Protein 6TBY (pdb70)

Nearest PDB structures (foldseek):
  6tby-assembly1_AAA  TM=1.003E+00  e=9.099E-68  Sorghum bicolor
  6tc5-assembly1_AAA  TM=9.995E-01  e=1.287E-62  Sorghum bicolor
  4our-assembly1_A  TM=9.949E-01  e=6.151E-53  Arabidopsis thaliana
  4our-assembly1_B  TM=9.736E-01  e=1.594E-50  Arabidopsis thaliana
  6tc7-assembly1_AAA  TM=9.733E-01  e=1.582E-44  Glycine max

Sequence (320 aa):
ENLYFQGAAYLSRIQRGGHIQPFGCTLAVADDSSFRLLAFSENAADLLDLSPPPVSLGADARLLFSPSSAVLLERAFAAREISLLNPLWIHSRVSSKPFYAILHRIDVGVVIDLEPARTEDPALSIAGAVQSQKLAVRAISRLQALPGGDIKLLCDTVVEHVRELTGYDRVMVYRFHEDEHGEVVAESRRDNLEPYLGLHYPATDIPQASRFLFRQNRVRMIADCHATPVRVIQDPGMSQPLCLVGSTLRAPHGCHAQYMANMGSIASLVMAVIISSAMKLWGLVVCHHTSPRCIPFPLRRYACEFLMQAFGLQLNMELQL

B-factor: mean 42.89, std 16.52, range [19.7, 142.4]

Foldseek 3Di:
DLLVVCPLPCQQCLFFVQWFFPLWKKFFAALPLQRFTFKIWPCHCVVLVQPVGCPDGGHRPLLQWDPVQSVVVSCLSPDPANQVCFFDFTAGHPPRFTWTWGWDADPRGIMTITHGDPDPPVVVVVVLLVVLLVLLVVLLVVLVVDPALCLLVSQQSLQVSLCVLFVFQKKFWWFQDPSQKIAGSYMDHDPPDDDRHGPIGDNVLQDPSNQVLCVVAFKAKDQFLPGDITGMDGDPPDPGGDGCSNPNGRRDDNVVSVVCVVVLQGIKMKGFQWEPVVIHGRTITIGGHNHGGDDDVSNRVSSHVSSVSSNHSSNVSVVD

Secondary structure (P-SEA, 3-state):
ccccccccccccccccccbbbccbbbbbbbccccccccccccccccccccccccccccccccccccaaaaaaaaaaaacccccccccccccccccccccbbbbbccccbbbbbbbbcccccaaaaaaaaaaaaaaaaaaaaaaaacccccaaaaaaaaaaaaaaaccccbbbbbbbcccccccccccccccccccccccccccccccaaaaaaaacccbbbbcccccbbbbbbbcccccccccccccccccccaaaaaaaaaaccccbbbbbbcccccccccccbbbbbcccccccaaaaaaaaaaaaaaaaaaaaaaac

Solvent-accessible surface area: 14765 Å² total; per-residue (Å²): 164,73,10,172,123,46,58,74,30,83,45,89,54,14,48,60,34,18,71,0,8,47,39,0,0,1,0,0,0,4,67,83,90,41,7,101,0,20,0,26,0,94,20,0,27,104,31,0,69,19,139,167,89,58,11,28,64,42,28,40,1,51,95,0,0,17,92,81,3,13,97,64,1,71,144,0,15,68,28,222,90,12,61,147,54,32,38,10,62,0,42,0,97,102,54,54,61,8,0,24,0,12,2,36,96,28,104,58,4,0,0,1,0,0,7,28,12,166,61,101,71,78,65,110,13,106,51,39,36,68,116,3,75,142,41,0,78,106,1,34,58,112,0,113,84,36,94,53,71,58,54,145,64,0,2,48,21,0,2,101,26,0,67,108,14,1,36,1,14,12,0,7,0,17,63,21,31,153,68,30,38,0,32,4,38,0,28,9,81,81,136,116,27,134,58,36,100,38,90,100,38,77,14,65,48,33,21,62,8,26,27,106,7,21,87,104,41,66,34,41,5,3,10,40,9,121,35,107,72,16,133,19,53,47,44,124,67,33,117,89,62,2,20,0,19,30,10,30,0,28,12,25,63,51,82,66,20,100,70,4,26,118,57,35,3,31,0,3,0,21,0,3,0,22,12,60,104,121,72,90,20,15,0,4,0,20,0,18,22,55,51,84,72,27,8,57,29,21,30,10,109,0,0,50,34,0,6,92,15,0,2,130,11,0,22,96,14,79,140,155

Structure (mmCIF, N/CA/C/O backbone):
data_6TBY
#
_entry.id   6TBY
#
_cell.length_a   134.738
_cell.length_b   134.738
_cell.length_c   46.543
_cell.angle_alpha   90.000
_cell.angle_beta   90.000
_cell.angle_gamma   120.000
#
_symmetry.space_group_name_H-M   'P 31 2 1'
#
loop_
_entity.id
_entity.type
_entity.pdbx_description
1 polymer Phytochrome
2 non-polymer PHYCOCYANOBILIN
3 non-polymer GLYCEROL
4 non-polymer BETA-MERCAPTOETHANOL
5 non-polymer DI(HYDROXYETHYL)ETHER
6 water water
#
loop_
_atom_site.group_PDB
_atom_site.id
_atom_site.type_symbol
_atom_site.label_atom_id
_atom_site.label_alt_id
_atom_site.label_comp_id
_atom_site.label_asym_id
_atom_site.label_entity_id
_atom_site.label_seq_id
_atom_site.pdbx_PDB_ins_code
_atom_site.Cartn_x
_atom_site.Cartn_y
_atom_site.Cartn_z
_atom_site.occupancy
_atom_site.B_iso_or_equiv
_atom_site.auth_seq_id
_atom_site.auth_comp_id
_atom_site.auth_asym_id
_atom_site.auth_atom_id
_atom_site.pdbx_PDB_model_num
ATOM 1 N N . GLU A 1 8 ? -68.188 63.648 21.676 1.000 103.692 106 GLU AAA N 1
ATOM 2 C CA . GLU A 1 8 ? -69.485 64.396 21.762 1.000 103.664 106 GLU AAA CA 1
ATOM 3 C C . GLU A 1 8 ? -70.590 63.570 21.084 1.000 93.588 106 GLU AAA C 1
ATOM 4 O O . GLU A 1 8 ? -71.571 63.243 21.772 1.000 82.965 106 GLU AAA O 1
ATOM 10 N N . ASN A 1 9 ? -70.438 63.239 19.793 1.000 92.456 107 ASN AAA N 1
ATOM 11 C CA . ASN A 1 9 ? -71.408 62.399 19.030 1.000 84.087 107 ASN AAA CA 1
ATOM 12 C C . ASN A 1 9 ? -71.325 60.948 19.542 1.000 72.536 107 ASN AAA C 1
ATOM 13 O O . ASN A 1 9 ? -72.389 60.303 19.680 1.000 68.324 107 ASN AAA O 1
ATOM 18 N N . LEU A 1 10 ? -70.117 60.474 19.875 1.000 60.839 108 LEU AAA N 1
ATOM 19 C CA . LEU A 1 10 ? -69.882 59.104 20.413 1.000 62.427 108 LEU AAA CA 1
ATOM 20 C C . LEU A 1 10 ? -69.874 59.127 21.957 1.000 57.539 108 LEU AAA C 1
ATOM 21 O O . LEU A 1 10 ? -69.465 58.116 22.541 1.000 44.504 108 LEU AAA O 1
ATOM 26 N N . TYR A 1 11 ? -70.353 60.201 22.608 1.000 55.044 109 TYR AAA N 1
ATOM 27 C CA . TYR A 1 11 ? -70.403 60.337 24.098 1.000 55.738 109 TYR AAA CA 1
ATOM 28 C C . TYR A 1 11 ? -71.055 59.078 24.716 1.000 56.247 109 TYR AAA C 1
ATOM 29 O O . TYR A 1 11 ? -70.575 58.520 25.730 1.000 49.892 109 TYR AAA O 1
ATOM 38 N N . PHE A 1 12 ? -72.149 58.608 24.110 1.000 50.236 110 PHE AAA N 1
ATOM 39 C CA . PHE A 1 12 ? -72.961 57.470 24.634 1.000 55.971 110 PHE AAA CA 1
ATOM 40 C C . PHE A 1 12 ? -72.148 56.157 24.640 1.000 55.786 110 PHE AAA C 1
ATOM 41 O O . PHE A 1 12 ? -72.745 55.164 25.100 1.000 46.332 110 PHE AAA O 1
ATOM 49 N N . GLN A 1 13 ? -70.919 56.106 24.067 1.000 48.392 111 GLN AAA N 1
ATOM 50 C CA . GLN A 1 13 ? -70.066 54.879 24.049 1.000 53.435 111 GLN AAA CA 1
ATOM 51 C C . GLN A 1 13 ? -69.197 54.817 25.328 1.000 54.796 111 GLN AAA C 1
ATOM 52 O O . GLN A 1 13 ? -68.664 53.731 25.636 1.000 54.085 111 GLN AAA O 1
ATOM 58 N N . GLY A 1 14 ? -69.032 55.911 26.075 1.000 54.819 112 GLY AAA N 1
ATOM 59 C CA . GLY A 1 14 ? -67.954 55.990 27.089 1.000 61.234 112 GLY AAA CA 1
ATOM 60 C C . GLY A 1 14 ? -66.593 55.623 26.480 1.000 56.391 112 GLY AAA C 1
ATOM 61 O O . GLY A 1 14 ? -66.314 56.053 25.330 1.000 49.902 112 GLY AAA O 1
ATOM 62 N N . ALA A 1 15 ? -65.796 54.817 27.194 1.000 55.340 113 ALA AAA N 1
ATOM 63 C CA . ALA A 1 15 ? -64.465 54.291 26.784 1.000 57.011 113 ALA AAA CA 1
ATOM 64 C C . ALA A 1 15 ? -64.633 52.918 26.093 1.000 54.416 113 ALA AAA C 1
ATOM 65 O O . ALA A 1 15 ? -63.758 52.040 26.268 1.000 40.097 113 ALA AAA O 1
ATOM 67 N N . ALA A 1 16 ? -65.735 52.699 25.358 1.000 46.184 114 ALA AAA N 1
ATOM 68 C CA . ALA A 1 16 ? -65.974 51.459 24.585 1.000 40.335 114 ALA AAA CA 1
ATOM 69 C C . ALA A 1 16 ? -64.631 50.947 24.047 1.000 42.541 114 ALA AAA C 1
ATOM 70 O O . ALA A 1 16 ? -63.870 51.828 23.543 1.000 40.084 114 ALA AAA O 1
ATOM 72 N N . TYR A 1 17 ? -64.362 49.626 24.200 1.000 34.754 115 TYR AAA N 1
ATOM 73 C CA . TYR A 1 17 ? -63.311 48.852 23.498 1.000 32.420 115 TYR AAA CA 1
ATOM 74 C C . TYR A 1 17 ? -61.916 49.116 24.104 1.000 30.161 115 TYR AAA C 1
ATOM 75 O O . TYR A 1 17 ? -61.001 48.345 23.764 1.000 30.896 115 TYR AAA O 1
ATOM 84 N N . LEU A 1 18 ? -61.748 50.168 24.897 1.000 29.081 116 LEU AAA N 1
ATOM 85 C CA . LEU A 1 18 ? -60.393 50.708 25.202 1.000 35.702 116 LEU AAA CA 1
ATOM 86 C C . LEU A 1 18 ? -59.622 49.611 25.937 1.000 39.126 116 LEU AAA C 1
ATOM 87 O O . LEU A 1 18 ? -58.467 49.319 25.579 1.000 33.182 116 LEU AAA O 1
ATOM 92 N N . SER A 1 19 ? -60.244 48.947 26.908 1.000 40.477 117 SER AAA N 1
ATOM 93 C CA . SER A 1 19 ? -59.534 47.917 27.702 1.000 42.147 117 SER AAA CA 1
ATOM 94 C C . SER A 1 19 ? -59.106 46.740 26.799 1.000 38.380 117 SER AAA C 1
ATOM 95 O O . SER A 1 19 ? -57.958 46.229 26.947 1.000 38.739 117 SER AAA O 1
ATOM 98 N N . ARG A 1 20 ? -59.921 46.291 25.842 1.000 35.801 118 ARG AAA N 1
ATOM 99 C CA . ARG A 1 20 ? -59.568 45.108 25.011 1.000 33.482 118 ARG AAA CA 1
ATOM 100 C C . ARG A 1 20 ? -58.566 45.517 23.913 1.000 35.159 118 ARG AAA C 1
ATOM 101 O O . ARG A 1 20 ? -57.831 44.662 23.430 1.000 38.087 118 ARG AAA O 1
ATOM 103 N N . ILE A 1 21 ? -58.508 46.792 23.531 1.000 30.332 119 ILE AAA N 1
ATOM 104 C CA . ILE A 1 21 ? -57.479 47.255 22.564 1.000 32.132 119 ILE AAA CA 1
ATOM 105 C C . ILE A 1 21 ? -56.135 47.344 23.294 1.000 36.541 119 ILE AAA C 1
ATOM 106 O O . ILE A 1 21 ? -55.092 47.031 22.697 1.000 35.880 119 ILE AAA O 1
ATOM 111 N N . GLN A 1 22 ? -56.121 47.896 24.510 1.000 32.521 120 GLN AAA N 1
ATOM 112 C CA . GLN A 1 22 ? -54.847 48.148 25.240 1.000 32.903 120 GLN AAA CA 1
ATOM 113 C C . GLN A 1 22 ? -54.234 46.849 25.760 1.000 36.756 120 GLN AAA C 1
ATOM 114 O O . GLN A 1 22 ? -53.001 46.744 25.794 1.000 32.033 120 GLN AAA O 1
ATOM 120 N N . ARG A 1 23 ? -55.071 45.925 26.232 1.000 29.500 121 ARG AAA N 1
ATOM 121 C CA . ARG A 1 23 ? -54.648 44.759 27.004 1.000 30.139 121 ARG AAA CA 1
ATOM 122 C C . ARG A 1 23 ? -55.472 43.568 26.546 1.000 30.475 121 ARG AAA C 1
ATOM 123 O O . ARG A 1 23 ? -56.073 42.888 27.380 1.000 31.419 121 ARG AAA O 1
ATOM 131 N N . GLY A 1 24 ? -55.421 43.285 25.254 1.000 30.966 122 GLY AAA N 1
ATOM 132 C CA . GLY A 1 24 ? -56.248 42.272 24.588 1.000 32.425 122 GLY AAA CA 1
ATOM 133 C C . GLY A 1 24 ? -55.637 40.896 24.656 1.000 29.171 122 GLY AAA C 1
ATOM 134 O O . GLY A 1 24 ? -56.289 39.969 24.197 1.000 34.586 122 GLY AAA O 1
ATOM 135 N N . GLY A 1 25 ? -54.379 40.758 25.045 1.000 26.907 123 GLY AAA N 1
ATOM 136 C CA . GLY A 1 25 ? -53.775 39.419 25.208 1.000 30.690 123 GLY AAA CA 1
ATOM 137 C C . GLY A 1 25 ? -53.302 38.709 23.946 1.000 30.359 123 GLY AAA C 1
ATOM 138 O O . GLY A 1 25 ? -52.974 37.511 24.064 1.000 31.010 123 GLY AAA O 1
ATOM 139 N N . HIS A 1 26 ? -53.363 39.334 22.758 1.000 26.530 124 HIS AAA N 1
ATOM 140 C CA . HIS A 1 26 ? -53.088 38.658 21.481 1.000 25.788 124 HIS AAA CA 1
ATOM 141 C C . HIS A 1 26 ? -52.203 39.505 20.566 1.000 25.000 124 HIS AAA C 1
ATOM 142 O O . HIS A 1 26 ? -52.394 40.729 20.486 1.000 24.028 124 HIS AAA O 1
ATOM 149 N N . ILE A 1 27 ? -51.382 38.822 19.808 1.000 23.065 125 ILE AAA N 1
ATOM 150 C CA . ILE A 1 27 ? -50.557 39.480 18.770 1.000 25.927 125 ILE AAA CA 1
ATOM 151 C C . ILE A 1 27 ? -50.862 38.809 17.432 1.000 27.881 125 ILE AAA C 1
ATOM 152 O O . ILE A 1 27 ? -51.484 37.696 17.369 1.000 26.708 125 ILE AAA O 1
ATOM 157 N N . GLN A 1 28 ? -50.407 39.456 16.382 1.000 24.055 126 GLN AAA N 1
ATOM 158 C CA . GLN A 1 28 ? -50.475 38.897 15.024 1.000 25.809 126 GLN AAA CA 1
ATOM 159 C C . GLN A 1 28 ? -49.393 37.847 14.852 1.000 28.697 126 GLN AAA C 1
ATOM 160 O O . GLN A 1 28 ? -48.237 38.075 15.247 1.000 29.358 126 GLN AAA O 1
ATOM 166 N N . PRO A 1 29 ? -49.706 36.720 14.170 1.000 26.453 127 PRO AAA N 1
ATOM 167 C CA . PRO A 1 29 ? -48.756 35.620 14.046 1.000 28.714 127 PRO AAA CA 1
ATOM 168 C C . PRO A 1 29 ? -47.551 35.865 13.127 1.000 30.583 127 PRO AAA C 1
ATOM 169 O O . PRO A 1 29 ? -46.705 35.006 13.100 1.000 32.973 127 PRO AAA O 1
ATOM 173 N N . PHE A 1 30 ? -47.484 36.964 12.383 1.000 28.688 128 PHE AAA N 1
ATOM 174 C CA . PHE A 1 30 ? -46.339 37.191 11.453 1.000 31.455 128 PHE AAA CA 1
ATOM 175 C C . PHE A 1 30 ? -45.068 37.447 12.268 1.000 34.119 128 PHE AAA C 1
ATOM 176 O O . PHE A 1 30 ? -43.961 37.234 11.760 1.000 31.330 128 PHE AAA O 1
ATOM 184 N N . GLY A 1 31 ? -45.227 37.880 13.524 1.000 27.977 129 GLY AAA N 1
ATOM 185 C CA . GLY A 1 31 ? -44.096 38.034 14.437 1.000 28.877 129 GLY AAA CA 1
ATOM 186 C C . GLY A 1 31 ? -44.345 37.428 15.791 1.000 28.658 129 GLY AAA C 1
ATOM 187 O O . GLY A 1 31 ? -45.339 36.732 16.000 1.000 29.384 129 GLY AAA O 1
ATOM 188 N N . CYS A 1 32 ? -43.445 37.697 16.705 1.000 26.438 130 CYS AAA N 1
ATOM 189 C CA . CYS A 1 32 ? -43.569 37.274 18.098 1.000 25.760 130 CYS AAA CA 1
ATOM 190 C C . CYS A 1 32 ? -43.100 38.378 19.035 1.000 29.308 130 CYS AAA C 1
ATOM 191 O O . CYS A 1 32 ? -42.475 39.383 18.571 1.000 27.692 130 CYS AAA O 1
ATOM 194 N N . THR A 1 33 ? -43.592 38.299 20.270 1.000 26.358 131 THR AAA N 1
ATOM 195 C CA . THR A 1 33 ? -43.423 39.345 21.277 1.000 29.901 131 THR AAA CA 1
ATOM 196 C C . THR A 1 33 ? -42.832 38.702 22.531 1.000 30.379 131 THR AAA C 1
ATOM 197 O O . THR A 1 33 ? -43.240 37.588 22.898 1.000 29.344 131 THR AAA O 1
ATOM 201 N N . LEU A 1 34 ? -41.916 39.418 23.152 1.000 27.400 132 LEU AAA N 1
ATOM 202 C CA . LEU A 1 34 ? -41.299 39.061 24.455 1.000 27.007 132 LEU AAA CA 1
ATOM 203 C C . LEU A 1 34 ? -41.457 40.270 25.362 1.000 28.328 132 LEU AAA C 1
ATOM 204 O O . LEU A 1 34 ? -41.411 41.412 24.872 1.000 30.321 132 LEU AAA O 1
ATOM 209 N N . ALA A 1 35 ? -41.774 40.040 26.633 1.000 26.377 133 ALA AAA N 1
ATOM 210 C CA . ALA A 1 35 ? -41.693 41.078 27.658 1.000 25.152 133 ALA AAA CA 1
ATOM 211 C C . ALA A 1 35 ? -40.593 40.638 28.628 1.000 27.304 133 ALA AAA C 1
ATOM 212 O O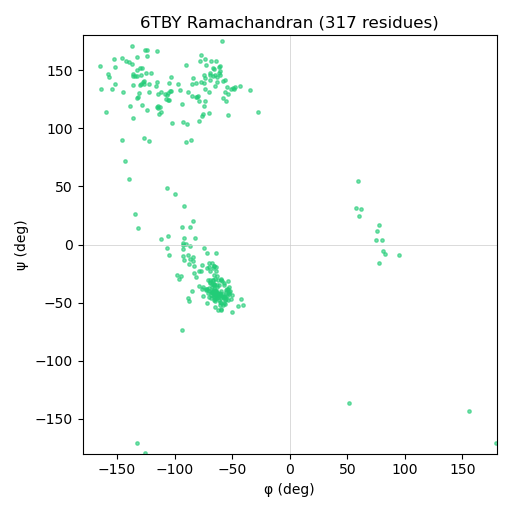 . ALA A 1 35 ? -40.564 39.475 29.063 1.000 25.362 133 ALA AAA O 1
ATOM 214 N N . VAL A 1 36 ? -39.682 41.552 28.897 1.000 26.067 134 VAL AAA N 1
ATOM 215 C CA . VAL A 1 36 ? -38.374 41.260 29.516 1.000 25.790 134 VAL AAA CA 1
ATOM 216 C C . VAL A 1 36 ? -38.201 42.244 30.680 1.000 27.481 134 VAL AAA C 1
ATOM 217 O O . VAL A 1 36 ? -38.593 43.429 30.553 1.000 28.151 134 VAL AAA O 1
ATOM 221 N N . ALA A 1 37 ? -37.706 41.741 31.799 1.000 28.830 135 ALA AAA N 1
ATOM 222 C CA . ALA A 1 37 ? -37.408 42.543 32.998 1.000 29.938 135 ALA AAA CA 1
ATOM 223 C C . ALA A 1 37 ? -36.408 43.625 32.597 1.000 31.326 135 ALA AAA C 1
ATOM 224 O O . ALA A 1 37 ? -35.505 43.378 31.751 1.000 29.934 135 ALA AAA O 1
ATOM 226 N N . ASP A 1 38 ? -36.635 44.792 33.162 1.000 32.286 136 ASP AAA N 1
ATOM 227 C CA . ASP A 1 38 ? -35.893 46.031 32.872 1.000 35.055 136 ASP AAA CA 1
ATOM 228 C C . ASP A 1 38 ? -34.982 46.321 34.075 1.000 38.702 136 ASP AAA C 1
ATOM 229 O O . ASP A 1 38 ? -35.052 47.420 34.528 1.000 43.434 136 ASP AAA O 1
ATOM 234 N N . ASP A 1 39 ? -34.220 45.341 34.578 1.000 36.204 137 ASP AAA N 1
ATOM 235 C CA . ASP A 1 39 ? -33.352 45.452 35.793 1.000 36.643 137 ASP AAA CA 1
ATOM 236 C C . ASP A 1 39 ? -31.956 44.898 35.521 1.000 35.428 137 ASP AAA C 1
ATOM 237 O O . ASP A 1 39 ? -31.247 44.639 36.487 1.000 39.139 137 ASP AAA O 1
ATOM 242 N N . SER A 1 40 ? -31.615 44.688 34.250 1.000 33.419 138 SER AAA N 1
ATOM 243 C CA . SER A 1 40 ? -30.379 44.065 33.721 1.000 33.173 138 SER AAA CA 1
ATOM 244 C C . SER A 1 40 ? -30.310 42.540 33.881 1.000 35.328 138 SER AAA C 1
ATOM 245 O O . SER A 1 40 ? -29.301 41.979 33.406 1.000 38.263 138 SER AAA O 1
ATOM 248 N N . SER A 1 41 ? -31.355 41.856 34.385 1.000 34.590 139 SER AAA N 1
ATOM 249 C CA . SER A 1 41 ? -31.443 40.361 34.452 1.000 36.827 139 SER AAA CA 1
ATOM 250 C C . SER A 1 41 ? -31.927 39.749 33.121 1.000 32.942 139 SER AAA C 1
ATOM 251 O O . SER A 1 41 ? -31.701 38.538 32.907 1.000 32.545 139 SER AAA O 1
ATOM 254 N N . PHE A 1 42 ? -32.655 40.508 32.291 1.000 30.090 140 PHE AAA N 1
ATOM 255 C CA . PHE A 1 42 ? -33.221 40.020 31.001 1.000 27.887 140 PHE AAA CA 1
ATOM 256 C C . PHE A 1 42 ? -34.187 38.845 31.261 1.000 26.044 140 PHE AAA C 1
ATOM 257 O O . PHE A 1 42 ? -34.369 38.034 30.361 1.000 29.146 140 PHE AAA O 1
ATOM 265 N N . ARG A 1 43 ? -34.757 38.741 32.444 1.000 28.090 141 ARG AAA N 1
ATOM 266 C CA . ARG A 1 43 ? -35.720 37.640 32.736 1.000 29.868 141 ARG AAA CA 1
ATOM 267 C C . ARG A 1 43 ? -36.973 37.806 31.860 1.000 29.358 141 ARG AAA C 1
ATOM 268 O O . ARG A 1 43 ? -37.513 38.930 31.770 1.000 27.316 141 ARG AAA O 1
ATOM 276 N N . LEU A 1 44 ? -37.438 36.700 31.288 1.000 26.679 142 LEU AAA N 1
ATOM 277 C CA . LEU A 1 44 ? -38.675 36.694 30.472 1.000 29.631 142 LEU AAA CA 1
ATOM 278 C C . LEU A 1 44 ? -39.884 36.788 31.407 1.000 28.720 142 LEU AAA C 1
ATOM 279 O O . LEU A 1 44 ? -40.027 35.929 32.266 1.000 27.854 142 LEU AAA O 1
ATOM 284 N N . LEU A 1 45 ? -40.680 37.826 31.270 1.000 25.707 143 LEU AAA N 1
ATOM 285 C CA . LEU A 1 45 ? -41.924 38.049 32.027 1.000 25.166 143 LEU AAA CA 1
ATOM 286 C C . LEU A 1 45 ? -43.110 37.525 31.230 1.000 25.663 143 LEU AAA C 1
ATOM 287 O O . LEU A 1 45 ? -44.167 37.325 31.842 1.000 28.150 143 LEU AAA O 1
ATOM 292 N N . ALA A 1 46 ? -43.007 37.498 29.902 1.000 26.491 144 ALA AAA N 1
ATOM 293 C CA . ALA A 1 46 ? -44.144 37.142 29.019 1.000 25.141 144 ALA AAA CA 1
ATOM 294 C C . ALA A 1 46 ? -43.601 36.856 27.640 1.000 28.210 144 ALA AAA C 1
ATOM 295 O O . ALA A 1 46 ? -42.503 37.316 27.277 1.000 26.520 144 ALA AAA O 1
ATOM 297 N N . PHE A 1 47 ? -44.320 36.044 26.903 1.000 25.550 145 PHE AAA N 1
ATOM 298 C CA . PHE A 1 47 ? -43.921 35.694 25.527 1.000 25.731 145 PHE AAA CA 1
ATOM 299 C C . PHE A 1 47 ? -45.169 35.247 24.794 1.000 26.231 145 PHE AAA C 1
ATOM 300 O O . PHE A 1 47 ? -46.090 34.633 25.385 1.000 24.903 145 PHE AAA O 1
ATOM 308 N N . SER A 1 48 ? -45.220 35.599 23.524 1.000 26.295 146 SER AAA N 1
ATOM 309 C CA . SER A 1 48 ? -46.278 35.097 22.635 1.000 25.409 146 SER AAA CA 1
ATOM 310 C C . SER A 1 48 ? -46.059 33.588 22.469 1.000 27.539 146 SER AAA C 1
ATOM 311 O O . SER A 1 48 ? -44.934 33.082 22.519 1.000 27.981 146 SER AAA O 1
ATOM 314 N N . GLU A 1 49 ? -47.159 32.855 22.371 1.000 30.446 147 GLU AAA N 1
ATOM 315 C CA . GLU A 1 49 ? -47.111 31.369 22.401 1.000 36.201 147 GLU AAA CA 1
ATOM 316 C C . GLU A 1 49 ? -46.416 30.870 21.140 1.000 34.544 147 GLU AAA C 1
ATOM 317 O O . GLU A 1 49 ? -45.908 29.759 21.166 1.000 36.894 147 GLU AAA O 1
ATOM 323 N N . ASN A 1 50 ? -46.260 31.700 20.109 1.000 30.260 148 ASN AAA N 1
ATOM 324 C CA . ASN A 1 50 ? -45.527 31.328 18.881 1.000 31.562 148 ASN AAA CA 1
ATOM 325 C C . ASN A 1 50 ? -44.038 31.658 18.941 1.000 34.499 148 ASN AAA C 1
ATOM 326 O O . ASN A 1 50 ? -43.361 31.409 17.920 1.000 30.048 148 ASN AAA O 1
ATOM 331 N N . ALA A 1 51 ? -43.521 32.218 20.033 1.000 27.695 149 ALA AAA N 1
ATOM 332 C CA . ALA A 1 51 ? -42.124 32.695 20.065 1.000 29.997 149 ALA AAA CA 1
ATOM 333 C C . ALA A 1 51 ? -41.151 31.538 19.790 1.000 31.566 149 ALA AAA C 1
ATOM 334 O O . ALA A 1 51 ? -40.280 31.689 18.921 1.000 33.535 149 ALA AAA O 1
ATOM 336 N N . ALA A 1 52 ? -41.275 30.411 20.485 1.000 34.403 150 ALA AAA N 1
ATOM 337 C CA . ALA A 1 52 ? -40.338 29.278 20.312 1.000 33.479 150 ALA AAA CA 1
ATOM 338 C C . ALA A 1 52 ? -40.356 28.826 18.834 1.000 37.180 150 ALA AAA C 1
ATOM 339 O O . ALA A 1 52 ? -39.298 28.673 18.223 1.000 36.080 150 ALA AAA O 1
ATOM 341 N N . ASP A 1 53 ? -41.529 28.693 18.231 1.000 37.024 151 ASP AAA N 1
ATOM 342 C CA . ASP A 1 53 ? -41.700 28.280 16.812 1.000 40.507 151 ASP AAA CA 1
ATOM 343 C C . ASP A 1 53 ? -41.016 29.293 15.884 1.000 39.998 151 ASP AAA C 1
ATOM 344 O O . ASP A 1 53 ? -40.228 28.897 15.023 1.000 38.702 151 ASP AAA O 1
ATOM 349 N N . LEU A 1 54 ? -41.266 30.584 16.055 1.000 33.433 152 LEU AAA N 1
ATOM 350 C CA . LEU A 1 54 ? -40.723 31.582 15.124 1.000 36.441 152 LEU AAA CA 1
ATOM 351 C C . LEU A 1 54 ? -39.203 31.692 15.287 1.000 35.953 152 LEU AAA C 1
ATOM 352 O O . LEU A 1 54 ? -38.534 32.056 14.327 1.000 38.011 152 LEU AAA O 1
ATOM 357 N N . LEU A 1 55 ? -38.685 31.482 16.494 1.000 35.216 153 LEU AAA N 1
ATOM 358 C CA . LEU A 1 55 ? -37.230 31.581 16.783 1.000 39.186 153 LEU AAA CA 1
ATOM 359 C C . LEU A 1 55 ? -36.532 30.249 16.489 1.000 46.087 153 LEU AAA C 1
ATOM 360 O O . LEU A 1 55 ? -35.321 30.173 16.758 1.000 48.311 153 LEU AAA O 1
ATOM 365 N N . ASP A 1 56 ? -37.271 29.211 16.064 1.000 49.078 154 ASP AAA N 1
ATOM 366 C CA . ASP A 1 56 ? -36.727 27.839 15.824 1.000 58.163 154 ASP AAA CA 1
ATOM 367 C C . ASP A 1 56 ? -36.105 27.281 17.110 1.000 55.768 154 ASP AAA C 1
ATOM 368 O O . ASP A 1 56 ? -34.937 26.906 17.049 1.000 62.199 154 ASP AAA O 1
ATOM 373 N N . LEU A 1 57 ? -36.851 27.247 18.226 1.000 58.233 155 LEU AAA N 1
ATOM 374 C CA . LEU A 1 57 ? -36.329 26.935 19.587 1.000 54.345 155 LEU AAA CA 1
ATOM 375 C C . LEU A 1 57 ? -37.233 25.932 20.324 1.000 66.080 155 LEU AAA C 1
ATOM 376 O O . LEU A 1 57 ? -37.210 25.951 21.598 1.000 61.018 155 LEU AAA O 1
ATOM 381 N N . SER A 1 58 ? -37.973 25.081 19.600 1.000 63.735 156 SER AAA N 1
ATOM 382 C CA . SER A 1 58 ? -38.668 23.888 20.172 1.000 79.487 156 SER AAA CA 1
ATOM 383 C C . SER A 1 58 ? -37.731 22.667 20.138 1.000 75.456 156 SER AAA C 1
ATOM 384 O O . SER A 1 58 ? -38.081 21.650 20.784 1.000 86.675 156 SER AAA O 1
ATOM 387 N N . PRO A 1 71 ? -35.232 22.799 30.849 1.000 74.861 169 PRO AAA N 1
ATOM 388 C CA . PRO A 1 71 ? -35.952 24.089 30.842 1.000 75.560 169 PRO AAA CA 1
ATOM 389 C C . PRO A 1 71 ? -35.875 24.729 29.454 1.000 64.492 169 PRO AAA C 1
ATOM 390 O O . PRO A 1 71 ? -34.784 25.069 28.981 1.000 59.815 169 PRO AAA O 1
ATOM 394 N N . PRO A 1 72 ? -37.009 24.865 28.727 1.000 52.672 170 PRO AAA N 1
ATOM 395 C CA . PRO A 1 72 ? -36.962 25.389 27.364 1.000 51.683 170 PRO AAA CA 1
ATOM 396 C C . PRO A 1 72 ? -36.454 26.833 27.395 1.000 47.316 170 PRO AAA C 1
ATOM 397 O O . PRO A 1 72 ? -36.725 27.560 28.356 1.000 43.655 170 PRO AAA O 1
ATOM 401 N N . PRO A 1 73 ? -35.662 27.264 26.378 1.000 44.784 171 PRO AAA N 1
ATOM 402 C CA . PRO A 1 73 ? -35.174 28.641 26.294 1.000 41.467 171 PRO AAA CA 1
ATOM 403 C C . PRO A 1 73 ? -36.317 29.666 26.389 1.000 40.391 171 PRO AAA C 1
ATOM 404 O O . PRO A 1 73 ? -36.134 30.654 27.068 1.000 34.917 171 PRO AAA O 1
ATOM 408 N N . VAL A 1 74 ? -37.461 29.416 25.740 1.000 36.180 172 VAL AAA N 1
ATOM 409 C CA . VAL A 1 74 ? -38.636 30.318 25.879 1.000 36.992 172 VAL AAA CA 1
ATOM 410 C C . VAL A 1 74 ? -39.493 29.839 27.044 1.000 36.618 172 VAL AAA C 1
ATOM 411 O O . VAL A 1 74 ? -40.406 29.058 26.868 1.000 34.643 172 VAL AAA O 1
ATOM 415 N N . SER A 1 75 ? -39.200 30.304 28.237 1.000 32.479 173 SER AAA N 1
ATOM 416 C CA . SER A 1 75 ? -39.988 29.971 29.437 1.000 35.368 173 SER AAA CA 1
ATOM 417 C C . SER A 1 75 ? -39.875 31.120 30.413 1.000 31.777 173 SER AAA C 1
ATOM 418 O O . SER A 1 75 ? -38.861 31.864 30.362 1.000 33.156 173 SER AAA O 1
ATOM 421 N N . LEU A 1 76 ? -40.888 31.271 31.246 1.000 31.795 174 LEU AAA N 1
ATOM 422 C CA . LEU A 1 76 ? -40.960 32.388 32.221 1.000 30.114 174 LEU AAA CA 1
ATOM 423 C C . LEU A 1 76 ? -39.734 32.342 33.110 1.000 34.781 174 LEU AAA C 1
ATOM 424 O O . LEU A 1 76 ? -39.398 31.264 33.598 1.000 32.976 174 LEU AAA O 1
ATOM 429 N N . GLY A 1 77 ? -39.009 33.446 33.199 1.000 34.046 175 GLY AAA N 1
ATOM 430 C CA . GLY A 1 77 ? -37.859 33.585 34.106 1.000 34.908 175 GLY AAA CA 1
ATOM 431 C C . GLY A 1 77 ? -36.542 33.284 33.422 1.000 36.441 175 GLY AAA C 1
ATOM 432 O O . GLY A 1 77 ? -35.511 33.589 34.000 1.000 36.330 175 GLY AAA O 1
ATOM 433 N N . ALA A 1 78 ? -36.561 32.766 32.208 1.000 33.938 176 ALA AAA N 1
ATOM 434 C CA . ALA A 1 78 ? -35.323 32.436 31.478 1.000 36.492 176 ALA AAA CA 1
ATOM 435 C C . ALA A 1 78 ? -34.667 33.744 31.000 1.000 35.695 176 ALA AAA C 1
ATOM 436 O O . ALA A 1 78 ? -35.358 34.797 30.866 1.000 32.889 176 ALA AAA O 1
ATOM 438 N N . ASP A 1 79 ? -33.381 33.666 30.713 1.000 34.170 177 ASP AAA N 1
ATOM 439 C CA . ASP A 1 79 ? -32.606 34.816 30.186 1.000 35.317 177 ASP AAA CA 1
ATOM 440 C C . ASP A 1 79 ? -32.983 35.007 28.719 1.000 31.352 177 ASP AAA C 1
ATOM 441 O O . ASP A 1 79 ? -32.618 34.149 27.874 1.000 34.362 177 ASP AAA O 1
ATOM 446 N N . ALA A 1 80 ? -33.656 36.126 28.409 1.000 32.335 178 ALA AAA N 1
ATOM 447 C CA . ALA A 1 80 ? -34.090 36.503 27.048 1.000 32.858 178 ALA AAA CA 1
ATOM 448 C C . ALA A 1 80 ? -32.873 36.616 26.131 1.000 35.476 178 ALA AAA C 1
ATOM 449 O O . ALA A 1 80 ? -32.990 36.358 24.906 1.000 33.131 178 ALA AAA O 1
ATOM 451 N N . ARG A 1 81 ? -31.708 36.980 26.676 1.000 34.225 179 ARG AAA N 1
ATOM 452 C CA . ARG A 1 81 ? -30.509 37.095 25.807 1.000 34.653 179 ARG AAA CA 1
ATOM 453 C C . ARG A 1 81 ? -30.135 35.757 25.178 1.000 34.094 179 ARG AAA C 1
ATOM 454 O O . ARG A 1 81 ? -29.597 35.791 24.043 1.000 36.280 179 ARG AAA O 1
ATOM 462 N N . LEU A 1 82 ? -30.407 34.634 25.846 1.000 35.727 180 LEU AAA N 1
ATOM 463 C CA . LEU A 1 82 ? -30.018 33.289 25.341 1.000 36.524 180 LEU AAA CA 1
ATOM 464 C C . LEU A 1 82 ? -30.918 32.841 24.186 1.000 40.735 180 LEU AAA C 1
ATOM 465 O O . LEU A 1 82 ? -30.653 31.765 23.624 1.000 40.637 180 LEU AAA O 1
ATOM 470 N N . LEU A 1 83 ? -31.942 33.620 23.813 1.000 37.954 181 LEU AAA N 1
ATOM 471 C CA . LEU A 1 83 ? -32.735 33.343 22.580 1.000 34.440 181 LEU AAA CA 1
ATOM 472 C C . LEU A 1 83 ? -31.947 33.778 21.352 1.000 35.625 181 LEU AAA C 1
ATOM 473 O O . LEU A 1 83 ? -32.288 33.373 20.247 1.000 37.557 181 LEU AAA O 1
ATOM 478 N N . PHE A 1 84 ? -31.000 34.687 21.522 1.000 34.127 182 PHE AAA N 1
ATOM 479 C CA . PHE A 1 84 ? -30.374 35.394 20.395 1.000 35.046 182 PHE AAA CA 1
ATOM 480 C C . PHE A 1 84 ? -28.895 35.021 20.326 1.000 40.023 182 PHE AAA C 1
ATOM 481 O O . PHE A 1 84 ? -28.376 34.430 21.255 1.000 37.474 182 PHE AAA O 1
ATOM 489 N N . SER A 1 85 ? -28.271 35.352 19.211 1.000 38.530 183 SER AAA N 1
ATOM 490 C CA . SER A 1 85 ? -26.822 35.158 19.012 1.000 40.928 183 SER AAA CA 1
ATOM 491 C C . SER A 1 85 ? -26.072 35.988 20.054 1.000 42.194 183 SER AAA C 1
ATOM 492 O O . SER A 1 85 ? -26.532 37.046 20.519 1.000 38.332 183 SER AAA O 1
ATOM 495 N N . PRO A 1 86 ? -24.845 35.560 20.437 1.000 47.156 184 PRO AAA N 1
ATOM 496 C CA . PRO A 1 86 ? -24.044 36.338 21.390 1.000 42.029 184 PRO AAA CA 1
ATOM 497 C C . PRO A 1 86 ? -23.829 37.816 20.987 1.000 37.391 184 PRO AAA C 1
ATOM 498 O O . PRO A 1 86 ? -23.917 38.669 21.849 1.000 38.194 184 PRO AAA O 1
ATOM 502 N N . SER A 1 87 ? -23.627 38.148 19.702 1.000 39.947 185 SER AAA N 1
ATOM 503 C CA . SER A 1 87 ? -23.485 39.560 19.236 1.000 42.360 185 SER AAA CA 1
ATOM 504 C C . SER A 1 87 ? -24.831 40.282 19.359 1.000 37.904 185 SER AAA C 1
ATOM 505 O O . SER A 1 87 ? -24.836 41.489 19.690 1.000 41.835 185 SER AAA O 1
ATOM 508 N N . SER A 1 88 ? -25.931 39.560 19.156 1.000 40.768 186 SER AAA N 1
ATOM 509 C CA . SER A 1 88 ? -27.297 40.122 19.338 1.000 36.225 186 SER AAA CA 1
ATOM 510 C C . SER A 1 88 ? -27.498 40.504 20.809 1.000 34.149 186 SER AAA C 1
ATOM 511 O O . SER A 1 88 ? -28.017 41.616 21.087 1.000 35.835 186 SER AAA O 1
ATOM 514 N N . ALA A 1 89 ? -27.009 39.670 21.733 1.000 37.202 187 ALA AAA N 1
ATOM 515 C CA . ALA A 1 89 ? -27.213 39.875 23.178 1.000 37.556 187 ALA AAA CA 1
ATOM 516 C C . ALA A 1 89 ? -26.530 41.170 23.577 1.000 35.694 187 ALA AAA C 1
ATOM 517 O O . ALA A 1 89 ? -27.077 41.933 24.402 1.000 36.519 187 ALA AAA O 1
ATOM 519 N N . VAL A 1 90 ? -25.387 41.457 22.966 1.000 38.644 188 VAL AAA N 1
ATOM 520 C CA . VAL A 1 90 ? -24.649 42.707 23.269 1.000 38.710 188 VAL AAA CA 1
ATOM 521 C C . VAL A 1 90 ? -25.466 43.903 22.779 1.000 34.083 188 VAL AAA C 1
ATOM 522 O O . VAL A 1 90 ? -25.532 44.927 23.517 1.000 37.151 188 VAL AAA O 1
ATOM 526 N N . LEU A 1 91 ? -26.065 43.815 21.598 1.000 33.397 189 LEU AAA N 1
ATOM 527 C CA . LEU A 1 91 ? -26.911 44.921 21.084 1.000 36.360 189 LEU AAA CA 1
ATOM 528 C C . LEU A 1 91 ? -28.117 45.115 22.004 1.000 33.769 189 LEU AAA C 1
ATOM 529 O O . LEU A 1 91 ? -28.454 46.250 22.312 1.000 32.522 189 LEU AAA O 1
ATOM 534 N N . LEU A 1 92 ? -28.748 44.037 22.440 1.000 31.352 190 LEU AAA N 1
ATOM 535 C CA . LEU A 1 92 ? -29.885 44.147 23.388 1.000 32.172 190 LEU AAA CA 1
ATOM 536 C C . LEU A 1 92 ? -29.439 44.825 24.686 1.000 29.943 190 LEU AAA C 1
ATOM 537 O O . LEU A 1 92 ? -30.191 45.644 25.206 1.000 29.327 190 LEU AAA O 1
ATOM 542 N N . GLU A 1 93 ? -28.285 44.453 25.234 1.000 30.726 191 GLU AAA N 1
ATOM 543 C CA . GLU A 1 93 ? -27.784 45.020 26.510 1.000 30.377 191 GLU AAA CA 1
ATOM 544 C C . GLU A 1 93 ? -27.578 46.519 26.344 1.000 30.361 191 GLU AAA C 1
ATOM 545 O O . GLU A 1 93 ? -28.038 47.291 27.199 1.000 33.308 191 GLU AAA O 1
ATOM 551 N N . ARG A 1 94 ? -27.016 46.906 25.208 1.000 31.960 192 ARG AAA N 1
ATOM 552 C CA . ARG A 1 94 ? -26.821 48.329 24.906 1.000 31.742 192 ARG AAA CA 1
ATOM 553 C C . ARG A 1 94 ? -28.167 49.037 24.816 1.000 32.027 192 ARG AAA C 1
ATOM 554 O O . ARG A 1 94 ? -28.274 50.160 25.326 1.000 27.799 192 ARG AAA O 1
ATOM 562 N N . ALA A 1 95 ? -29.134 48.451 24.111 1.000 30.266 193 ALA AAA N 1
ATOM 563 C CA . ALA A 1 95 ? -30.423 49.122 23.846 1.000 30.376 193 ALA AAA CA 1
ATOM 564 C C . ALA A 1 95 ? -31.164 49.295 25.151 1.000 28.647 193 ALA AAA C 1
ATOM 565 O O . ALA A 1 95 ? -31.807 50.344 25.363 1.000 30.031 193 ALA AAA O 1
ATOM 567 N N . PHE A 1 96 ? -31.111 48.277 26.015 1.000 29.446 194 PHE AAA N 1
ATOM 568 C CA . PHE A 1 96 ? -31.817 48.338 27.315 1.000 29.409 194 PHE AAA CA 1
ATOM 569 C C . PHE A 1 96 ? -31.179 49.392 28.208 1.000 31.722 194 PHE AAA C 1
ATOM 570 O O . PHE A 1 96 ? -31.904 50.023 28.982 1.000 32.022 194 PHE AAA O 1
ATOM 578 N N . ALA A 1 97 ? -29.865 49.537 28.150 1.000 31.480 195 ALA AAA N 1
ATOM 579 C CA . ALA A 1 97 ? -29.159 50.510 29.019 1.000 36.082 195 ALA AAA CA 1
ATOM 580 C C . ALA A 1 97 ? -29.155 51.925 28.444 1.000 33.220 195 ALA AAA C 1
ATOM 581 O O . ALA A 1 97 ? -28.770 52.839 29.230 1.000 34.269 195 ALA AAA O 1
ATOM 583 N N . ALA A 1 98 ? -29.552 52.124 27.183 1.000 33.967 196 ALA AAA N 1
ATOM 584 C CA . ALA A 1 98 ? -29.536 53.446 26.517 1.000 35.205 196 ALA AAA CA 1
ATOM 585 C C . ALA A 1 98 ? -30.448 54.421 27.265 1.000 36.544 196 ALA AAA C 1
ATOM 586 O O . ALA A 1 98 ? -31.411 53.999 27.933 1.000 31.262 196 ALA AAA O 1
ATOM 588 N N . ARG A 1 99 ? -30.162 55.715 27.167 1.000 29.914 197 ARG AAA N 1
ATOM 589 C CA . ARG A 1 99 ? -31.010 56.761 27.795 1.000 32.224 197 ARG AAA CA 1
ATOM 590 C C . ARG A 1 99 ? -32.394 56.786 27.114 1.000 33.636 197 ARG AAA C 1
ATOM 591 O O . ARG A 1 99 ? -33.349 57.078 27.791 1.000 32.152 197 ARG AAA O 1
ATOM 599 N N . GLU A 1 100 ? -32.485 56.527 25.806 1.000 38.371 198 GLU AAA N 1
ATOM 600 C CA . GLU A 1 100 ? -33.784 56.563 25.069 1.000 41.332 198 GLU AAA CA 1
ATOM 601 C C . GLU A 1 100 ? -33.850 55.335 24.145 1.000 38.918 198 GLU AAA C 1
ATOM 602 O O . GLU A 1 100 ? -33.120 55.260 23.134 1.000 35.093 198 GLU AAA O 1
ATOM 608 N N . ILE A 1 101 ? -34.708 54.373 24.494 1.000 35.410 199 ILE AAA N 1
ATOM 609 C CA . ILE A 1 101 ? -34.718 53.033 23.851 1.000 30.783 199 ILE AAA CA 1
ATOM 610 C C . ILE A 1 101 ? -35.153 53.146 22.387 1.000 30.464 199 ILE AAA C 1
ATOM 611 O O . ILE A 1 101 ? -34.717 52.356 21.583 1.000 35.691 199 ILE AAA O 1
ATOM 616 N N . SER A 1 102 ? -35.997 54.113 22.058 1.000 32.989 200 SER AAA N 1
ATOM 617 C CA . SER A 1 102 ? -36.541 54.303 20.691 1.000 37.806 200 SER AAA CA 1
ATOM 618 C C . SER A 1 102 ? -35.431 54.638 19.673 1.000 40.961 200 SER AAA C 1
ATOM 619 O O . SER A 1 102 ? -35.570 54.229 18.502 1.000 38.313 200 SER AAA O 1
ATOM 622 N N . LEU A 1 103 ? -34.315 55.249 20.082 1.000 40.532 201 LEU AAA N 1
ATOM 623 C CA . LEU A 1 103 ? -33.288 55.743 19.118 1.000 38.333 201 LEU AAA CA 1
ATOM 624 C C . LEU A 1 103 ? -32.661 54.589 18.367 1.000 37.755 201 LEU AAA C 1
ATOM 625 O O . LEU A 1 103 ? -32.209 54.799 17.252 1.000 39.945 201 LEU AAA O 1
ATOM 630 N N . LEU A 1 104 ? -32.590 53.409 18.973 1.000 34.733 202 LEU AAA N 1
ATOM 631 C CA . LEU A 1 104 ? -31.897 52.272 18.346 1.000 34.593 202 LEU AAA CA 1
ATOM 632 C C . LEU A 1 104 ? -32.858 51.398 17.535 1.000 31.893 202 LEU AAA C 1
ATOM 633 O O . LEU A 1 104 ? -32.355 50.471 16.901 1.000 32.088 202 LEU AAA O 1
ATOM 638 N N . ASN A 1 105 ? -34.166 51.677 17.529 1.000 30.558 203 ASN AAA N 1
ATOM 639 C CA . ASN A 1 105 ? -35.115 50.777 16.834 1.000 29.352 203 ASN AAA CA 1
ATOM 640 C C . ASN A 1 105 ? -34.963 50.993 15.343 1.000 32.309 203 ASN AAA C 1
ATOM 641 O O . ASN A 1 105 ? -34.927 52.133 14.903 1.000 33.325 203 ASN AAA O 1
ATOM 646 N N . PRO A 1 106 ? -34.976 49.952 14.513 1.000 31.219 204 PRO AAA N 1
ATOM 647 C CA . PRO A 1 106 ? -35.063 48.562 14.952 1.000 30.965 204 PRO AAA CA 1
ATOM 648 C C . PRO A 1 106 ? -33.676 47.984 15.168 1.000 33.838 204 PRO AAA C 1
ATOM 649 O O . PRO A 1 106 ? -32.782 48.380 14.440 1.000 32.136 204 PRO AAA O 1
ATOM 653 N N . LEU A 1 107 ? -33.539 46.978 16.022 1.000 31.979 205 LEU AAA N 1
ATOM 654 C CA . LEU A 1 107 ? -32.280 46.202 16.120 1.000 31.212 205 LEU AAA CA 1
ATOM 655 C C . LEU A 1 107 ? -32.296 45.107 15.069 1.000 37.443 205 LEU AAA C 1
ATOM 656 O O . LEU A 1 107 ? -33.321 44.449 14.893 1.000 34.696 205 LEU AAA O 1
ATOM 661 N N . TRP A 1 108 ? -31.172 44.884 14.406 1.000 36.340 206 TRP AAA N 1
ATOM 662 C CA . TRP A 1 108 ? -30.997 43.733 13.486 1.000 35.942 206 TRP AAA CA 1
ATOM 663 C C . TRP A 1 108 ? -30.382 42.599 14.286 1.000 40.263 206 TRP AAA C 1
ATOM 664 O O . TRP A 1 108 ? -29.201 42.717 14.580 1.000 40.255 206 TRP AAA O 1
ATOM 675 N N . ILE A 1 109 ? -31.137 41.562 14.649 1.000 34.844 207 ILE AAA N 1
ATOM 676 C CA . ILE A 1 109 ? -30.633 40.509 15.556 1.000 34.387 207 ILE AAA CA 1
ATOM 677 C C . ILE A 1 109 ? -30.940 39.121 15.004 1.000 36.896 207 ILE AAA C 1
ATOM 678 O O . ILE A 1 109 ? -31.758 38.966 14.095 1.000 35.608 207 ILE AAA O 1
ATOM 683 N N . HIS A 1 110 ? -30.231 38.134 15.500 1.000 34.784 208 HIS AAA N 1
ATOM 684 C CA . HIS A 1 110 ? -30.297 36.762 14.954 1.000 36.341 208 HIS AAA CA 1
ATOM 685 C C . HIS A 1 110 ? -30.714 35.832 16.074 1.000 33.524 208 HIS AAA C 1
ATOM 686 O O . HIS A 1 110 ? -30.254 36.034 17.193 1.000 34.927 208 HIS AAA O 1
ATOM 693 N N . SER A 1 111 ? -31.597 34.877 15.805 1.000 34.585 209 SER AAA N 1
ATOM 694 C CA . SER A 1 111 ? -31.890 33.783 16.770 1.000 41.501 209 SER AAA CA 1
ATOM 695 C C . SER A 1 111 ? -30.601 32.989 17.023 1.000 44.630 209 SER AAA C 1
ATOM 696 O O . SER A 1 111 ? -29.790 32.877 16.094 1.000 39.310 209 SER AAA O 1
ATOM 699 N N . ARG A 1 112 ? -30.449 32.430 18.222 1.000 42.625 210 ARG AAA N 1
ATOM 700 C CA . ARG A 1 112 ? -29.219 31.715 18.637 1.000 46.949 210 ARG AAA CA 1
ATOM 701 C C . ARG A 1 112 ? -28.984 30.445 17.795 1.000 49.613 210 ARG AAA C 1
ATOM 702 O O . ARG A 1 112 ? -27.856 30.270 17.300 1.000 49.319 210 ARG AAA O 1
ATOM 710 N N . VAL A 1 113 ? -29.963 29.572 17.602 1.000 51.228 211 VAL AAA N 1
ATOM 711 C CA . VAL A 1 113 ? -29.630 28.232 17.014 1.000 61.163 211 VAL AAA CA 1
ATOM 712 C C . VAL A 1 113 ? -29.674 28.300 15.478 1.000 54.197 211 VAL AAA C 1
ATOM 713 O O . VAL A 1 113 ? -28.726 27.804 14.873 1.000 61.780 211 VAL AAA O 1
ATOM 717 N N . SER A 1 114 ? -30.698 28.907 14.864 1.000 50.997 212 SER AAA N 1
ATOM 718 C CA . SER A 1 114 ? -30.916 28.929 13.385 1.000 50.926 212 SER AAA CA 1
ATOM 719 C C . SER A 1 114 ? -30.274 30.151 12.715 1.000 44.802 212 SER AAA C 1
ATOM 720 O O . SER A 1 114 ? -30.255 30.164 11.494 1.000 52.080 212 SER AAA O 1
ATOM 723 N N . SER A 1 115 ? -29.855 31.178 13.466 1.000 42.828 213 SER AAA N 1
ATOM 724 C CA . SER A 1 115 ? -29.344 32.473 12.930 1.000 44.112 213 SER AAA CA 1
ATOM 725 C C . SER A 1 115 ? -30.380 33.151 12.028 1.000 44.579 213 SER AAA C 1
ATOM 726 O O . SER A 1 115 ? -29.963 33.884 11.116 1.000 44.228 213 SER AAA O 1
ATOM 729 N N . LYS A 1 116 ? -31.675 32.959 12.288 1.000 40.620 214 LYS AAA N 1
ATOM 730 C CA . LYS A 1 116 ? -32.740 33.661 11.518 1.000 41.587 214 LYS AAA CA 1
ATOM 731 C C . LYS A 1 116 ? -32.709 35.136 11.900 1.000 35.608 214 LYS AAA C 1
ATOM 732 O O . LYS A 1 116 ? -32.597 35.493 13.065 1.000 36.557 214 LYS AAA O 1
ATOM 738 N N . PRO A 1 117 ? -32.702 36.044 10.925 1.000 34.429 215 PRO AAA N 1
ATOM 739 C CA . PRO A 1 117 ? -32.672 37.467 11.214 1.000 33.480 215 PRO AAA CA 1
ATOM 740 C C . PRO A 1 117 ? -34.065 38.048 11.495 1.000 33.928 215 PRO AAA C 1
ATOM 741 O O . PRO A 1 117 ? -35.051 37.684 10.860 1.000 34.977 215 PRO AAA O 1
ATOM 745 N N . PHE A 1 118 ? -34.088 38.975 12.427 1.000 31.248 216 PHE AAA N 1
ATOM 746 C CA . PHE A 1 118 ? -35.295 39.685 12.867 1.000 31.826 216 PHE AAA CA 1
ATOM 747 C C . PHE A 1 118 ? -34.960 41.138 12.984 1.000 29.342 216 PHE AAA C 1
ATOM 748 O O . PHE A 1 118 ? -33.868 41.484 13.438 1.000 32.734 216 PHE AAA O 1
ATOM 756 N N . TYR A 1 119 ? -35.920 41.970 12.658 1.000 29.457 217 TYR AAA N 1
ATOM 757 C CA . TYR A 1 119 ? -35.981 43.321 13.225 1.000 27.846 217 TYR AAA CA 1
ATOM 758 C C . TYR A 1 119 ? -36.579 43.210 14.632 1.000 31.216 217 TYR AAA C 1
ATOM 759 O O . TYR A 1 119 ? -37.681 42.670 14.756 1.000 33.856 217 TYR AAA O 1
ATOM 768 N N . ALA A 1 120 ? -35.917 43.768 15.636 1.000 30.779 218 ALA AAA N 1
ATOM 769 C CA . ALA A 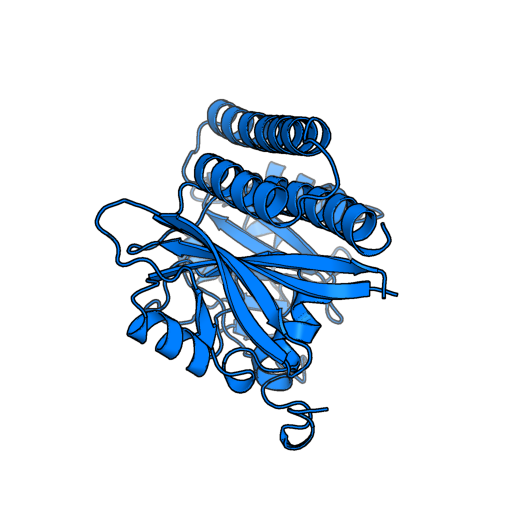1 120 ? -36.451 43.877 17.018 1.000 30.250 218 ALA AAA CA 1
ATOM 770 C C . ALA A 1 120 ? -36.822 45.323 17.302 1.000 30.876 218 ALA AAA C 1
ATOM 771 O O . ALA A 1 120 ? -36.001 46.259 17.129 1.000 31.137 218 ALA AAA O 1
ATOM 773 N N . ILE A 1 121 ? -38.056 45.536 17.708 1.000 25.689 219 ILE AAA N 1
ATOM 774 C CA . ILE A 1 121 ? -38.551 46.898 18.021 1.000 26.285 219 ILE AAA CA 1
ATOM 775 C C . ILE A 1 121 ? -38.845 46.882 19.507 1.000 28.777 219 ILE AAA C 1
ATOM 776 O O . ILE A 1 121 ? -39.633 46.003 19.951 1.000 26.405 219 ILE AAA O 1
ATOM 781 N N . LEU A 1 122 ? -38.133 47.711 20.253 1.000 24.914 220 LEU AAA N 1
ATOM 782 C CA . LEU A 1 122 ? -38.208 47.757 21.731 1.000 26.703 220 LEU AAA CA 1
ATOM 783 C C . LEU A 1 122 ? -39.029 48.947 22.197 1.000 27.464 220 LEU AAA C 1
ATOM 784 O O . LEU A 1 122 ? -38.911 50.052 21.643 1.000 27.684 220 LEU AAA O 1
ATOM 789 N N . HIS A 1 123 ? -39.779 48.777 23.278 1.000 25.606 221 HIS AAA N 1
ATOM 790 C CA . HIS A 1 123 ? -40.386 49.914 23.983 1.000 26.427 221 HIS AAA CA 1
ATOM 791 C C . HIS A 1 123 ? -40.572 49.520 25.453 1.000 27.446 221 HIS AAA C 1
ATOM 792 O O . HIS A 1 123 ? -40.718 48.329 25.745 1.000 25.952 221 HIS AAA O 1
ATOM 799 N N . ARG A 1 124 ? -40.707 50.509 26.311 1.000 27.179 222 ARG AAA N 1
ATOM 800 C CA . ARG A 1 124 ? -40.873 50.291 27.760 1.000 30.833 222 ARG AAA CA 1
ATOM 801 C C . ARG A 1 124 ? -42.337 50.349 28.135 1.000 30.618 222 ARG AAA C 1
ATOM 802 O O . ARG A 1 124 ? -43.037 51.241 27.641 1.000 31.042 222 ARG AAA O 1
ATOM 810 N N . ILE A 1 125 ? -42.771 49.445 28.999 1.000 26.888 223 ILE AAA N 1
ATOM 811 C CA . ILE A 1 125 ? -44.129 49.544 29.595 1.000 31.525 223 ILE AAA CA 1
ATOM 812 C C . ILE A 1 125 ? -43.937 49.491 31.118 1.000 34.853 223 ILE AAA C 1
ATOM 813 O O . ILE A 1 125 ? -42.759 49.361 31.555 1.000 33.258 223 ILE AAA O 1
ATOM 818 N N . ASP A 1 126 ? -45.044 49.551 31.866 1.000 36.000 224 ASP AAA N 1
ATOM 819 C CA . ASP A 1 126 ? -45.112 49.408 33.351 1.000 41.171 224 ASP AAA CA 1
ATOM 820 C C . ASP A 1 126 ? -44.160 48.298 33.839 1.000 37.464 224 ASP AAA C 1
ATOM 821 O O . ASP A 1 126 ? -43.349 48.543 34.744 1.000 37.578 224 ASP AAA O 1
ATOM 826 N N . VAL A 1 127 ? -44.234 47.100 33.283 1.000 33.592 225 VAL AAA N 1
ATOM 827 C CA . VAL A 1 127 ? -43.603 45.890 33.880 1.000 35.359 225 VAL AAA CA 1
ATOM 828 C C . VAL A 1 127 ? -42.195 45.657 33.339 1.000 31.894 225 VAL AAA C 1
ATOM 829 O O . VAL A 1 127 ? -41.574 44.774 33.881 1.000 31.259 225 VAL AAA O 1
ATOM 833 N N . GLY A 1 128 ? -41.738 46.366 32.298 1.000 29.989 226 GLY AAA N 1
ATOM 834 C CA . GLY A 1 128 ? -40.418 46.113 31.706 1.000 27.289 226 GLY AAA CA 1
ATOM 835 C C . GLY A 1 128 ? -40.318 46.560 30.263 1.000 24.053 226 GLY AAA C 1
ATOM 836 O O . GLY A 1 128 ? -40.785 47.655 29.927 1.000 31.199 226 GLY AAA O 1
ATOM 837 N N . VAL A 1 129 ? -39.599 45.805 29.470 1.000 25.123 227 VAL AAA N 1
ATOM 838 C CA . VAL A 1 129 ? -39.376 46.137 28.047 1.000 26.034 227 VAL AAA CA 1
ATOM 839 C C . VAL A 1 129 ? -40.096 45.098 27.205 1.000 26.262 227 VAL AAA C 1
ATOM 840 O O . VAL A 1 129 ? -39.882 43.877 27.396 1.000 28.714 227 VAL AAA O 1
ATOM 844 N N . VAL A 1 130 ? -40.852 45.592 26.248 1.000 26.326 228 VAL AAA N 1
ATOM 845 C CA . VAL A 1 130 ? -41.431 44.708 25.225 1.000 26.010 228 VAL AAA CA 1
ATOM 846 C C . VAL A 1 130 ? -40.526 44.704 24.006 1.000 27.577 228 VAL AAA C 1
ATOM 847 O O . VAL A 1 130 ? -40.125 45.772 23.542 1.000 27.183 228 VAL AAA O 1
ATOM 851 N N . ILE A 1 131 ? -40.241 43.526 23.492 1.000 24.822 229 ILE AAA N 1
ATOM 852 C CA . ILE A 1 131 ? -39.480 43.321 22.230 1.000 27.606 229 ILE AAA CA 1
ATOM 853 C C . ILE A 1 131 ? -40.444 42.711 21.210 1.000 28.527 229 ILE AAA C 1
ATOM 854 O O . ILE A 1 131 ? -40.874 41.598 21.433 1.000 27.736 229 ILE AAA O 1
ATOM 859 N N . ASP A 1 132 ? -40.804 43.438 20.160 1.000 26.666 230 ASP AAA N 1
ATOM 860 C CA . ASP A 1 132 ? -41.518 42.838 19.000 1.000 28.387 230 ASP AAA CA 1
ATOM 861 C C . ASP A 1 132 ? -40.459 42.331 18.034 1.000 28.113 230 ASP AAA C 1
ATOM 862 O O . ASP A 1 132 ? -39.515 43.116 17.716 1.000 29.340 230 ASP AAA O 1
ATOM 867 N N . LEU A 1 133 ? -40.600 41.101 17.591 1.000 26.878 231 LEU AAA N 1
ATOM 868 C CA . LEU A 1 133 ? -39.668 40.489 16.643 1.000 29.277 231 LEU AAA CA 1
ATOM 869 C C . LEU A 1 133 ? -40.404 40.280 15.329 1.000 29.737 231 LEU AAA C 1
ATOM 870 O O . LEU A 1 133 ? -41.376 39.529 15.329 1.000 30.312 231 LEU AAA O 1
ATOM 875 N N . GLU A 1 134 ? -39.946 40.924 14.259 1.000 29.883 232 GLU AAA N 1
ATOM 876 C CA . GLU A 1 134 ? -40.542 40.752 12.913 1.000 29.733 232 GLU AAA CA 1
ATOM 877 C C . GLU A 1 134 ? -39.467 40.089 12.072 1.000 33.848 232 GLU AAA C 1
ATOM 878 O O . GLU A 1 134 ? -38.394 40.686 11.966 1.000 29.185 232 GLU AAA O 1
ATOM 884 N N . PRO A 1 135 ? -39.700 38.873 11.531 1.000 33.485 233 PRO AAA N 1
ATOM 885 C CA . PRO A 1 135 ? -38.735 38.200 10.669 1.000 37.463 233 PRO AAA CA 1
ATOM 886 C C . PRO A 1 135 ? -38.288 39.149 9.551 1.000 32.341 233 PRO AAA C 1
ATOM 887 O O . PRO A 1 135 ? -39.104 39.895 9.003 1.000 33.823 233 PRO AAA O 1
ATOM 891 N N . ALA A 1 136 ? -36.978 39.206 9.326 1.000 34.403 234 ALA AAA N 1
ATOM 892 C CA . ALA A 1 136 ? -36.382 39.945 8.191 1.000 43.540 234 ALA AAA CA 1
ATOM 893 C C . ALA A 1 136 ? -36.513 39.044 6.958 1.000 46.597 234 ALA AAA C 1
ATOM 894 O O . ALA A 1 136 ? -36.154 37.865 7.060 1.000 44.833 234 ALA AAA O 1
ATOM 896 N N . ARG A 1 137 ? -37.082 39.563 5.872 1.000 59.258 235 ARG AAA N 1
ATOM 897 C CA . ARG A 1 137 ? -37.378 38.757 4.654 1.000 81.518 235 ARG AAA CA 1
ATOM 898 C C . ARG A 1 137 ? -36.253 39.041 3.642 1.000 77.145 235 ARG AAA C 1
ATOM 899 O O . ARG A 1 137 ? -36.536 39.256 2.460 1.000 85.366 235 ARG AAA O 1
ATOM 907 N N . THR A 1 138 ? -35.024 39.060 4.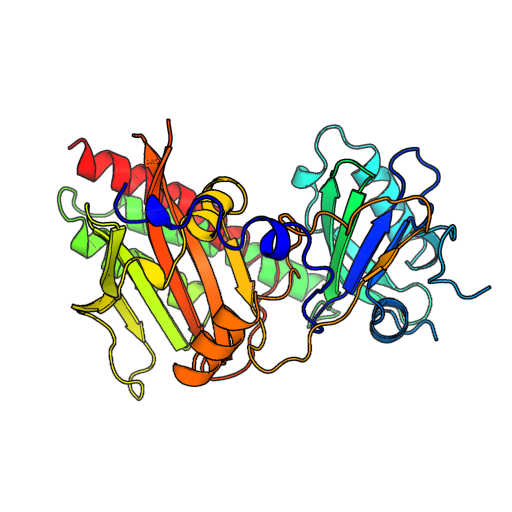171 1.000 78.972 236 THR AAA N 1
ATOM 908 C CA . THR A 1 138 ? -33.689 39.068 3.515 1.000 93.828 236 THR AAA CA 1
ATOM 909 C C . THR A 1 138 ? -32.700 38.673 4.616 1.000 94.776 236 THR AAA C 1
ATOM 910 O O . THR A 1 138 ? -32.856 39.231 5.716 1.000 85.953 236 THR AAA O 1
ATOM 914 N N . GLU A 1 139 ? -31.754 37.757 4.379 1.000 98.711 237 GLU AAA N 1
ATOM 915 C CA . GLU A 1 139 ? -30.618 37.570 5.325 1.000 105.376 237 GLU AAA CA 1
ATOM 916 C C . GLU A 1 139 ? -29.523 38.588 4.967 1.000 101.947 237 GLU AAA C 1
ATOM 917 O O . GLU A 1 139 ? -28.962 39.178 5.905 1.000 95.653 237 GLU AAA O 1
ATOM 923 N N . ASP A 1 140 ? -29.269 38.822 3.673 1.000 97.695 238 ASP AAA N 1
ATOM 924 C CA . ASP A 1 140 ? -28.113 39.623 3.178 1.000 100.502 238 ASP AAA CA 1
ATOM 925 C C . ASP A 1 140 ? -28.103 40.998 3.856 1.000 97.635 238 ASP AAA C 1
ATOM 926 O O . ASP A 1 140 ? -28.978 41.824 3.601 1.000 93.078 238 ASP AAA O 1
ATOM 931 N N . PRO A 1 141 ? -27.116 41.299 4.738 1.000 85.117 239 PRO AAA N 1
ATOM 932 C CA . PRO A 1 141 ? -27.099 42.576 5.460 1.000 83.408 239 PRO AAA CA 1
ATOM 933 C C . PRO A 1 141 ? -27.156 43.813 4.542 1.000 77.251 239 PRO AAA C 1
ATOM 934 O O . PRO A 1 141 ? -27.826 44.774 4.896 1.000 70.356 239 PRO AAA O 1
ATOM 938 N N . ALA A 1 142 ? -26.454 43.761 3.400 1.000 70.365 240 ALA AAA N 1
ATOM 939 C CA . ALA A 1 142 ? -26.287 44.878 2.434 1.000 69.697 240 ALA AAA CA 1
ATOM 940 C C . ALA A 1 142 ? -27.627 45.203 1.740 1.000 67.450 240 ALA AAA C 1
ATOM 941 O O . ALA A 1 142 ? -27.945 46.417 1.584 1.000 56.846 240 ALA AAA O 1
ATOM 943 N N . LEU A 1 143 ? -28.412 44.184 1.356 1.000 69.641 241 LEU AAA N 1
ATOM 944 C CA . LEU A 1 143 ? -29.788 44.387 0.812 1.000 71.232 241 LEU AAA CA 1
ATOM 945 C C . LEU A 1 143 ? -30.724 44.920 1.916 1.000 73.710 241 LEU AAA C 1
ATOM 946 O O . LEU A 1 143 ? -31.609 45.753 1.589 1.000 58.555 241 LEU AAA O 1
ATOM 951 N N . SER A 1 144 ? -30.521 44.509 3.180 1.000 81.292 242 SER AAA N 1
ATOM 952 C CA . SER A 1 144 ? -31.243 45.031 4.378 1.000 80.297 242 SER AAA CA 1
ATOM 953 C C . SER A 1 144 ? -30.978 46.534 4.489 1.000 71.909 242 SER AAA C 1
ATOM 954 O O . SER A 1 144 ? -31.963 47.318 4.544 1.000 67.837 242 SER AAA O 1
ATOM 957 N N . ILE A 1 145 ? -29.692 46.910 4.523 1.000 68.144 243 ILE AAA N 1
ATOM 958 C CA . ILE A 1 145 ? -29.231 48.333 4.526 1.000 62.738 243 ILE AAA CA 1
ATOM 959 C C . ILE A 1 145 ? -29.814 49.043 3.290 1.000 56.578 243 ILE AAA C 1
ATOM 960 O O . ILE A 1 145 ? -30.385 50.123 3.471 1.000 51.849 243 ILE AAA O 1
ATOM 965 N N . ALA A 1 146 ? -29.769 48.432 2.091 1.000 58.098 244 ALA AAA N 1
ATOM 966 C CA . ALA A 1 146 ? -30.239 49.064 0.829 1.000 58.828 244 ALA AAA CA 1
ATOM 967 C C . ALA A 1 146 ? -31.741 49.401 0.916 1.000 64.028 244 ALA AAA C 1
ATOM 968 O O . ALA A 1 146 ? -32.124 50.517 0.463 1.000 59.753 244 ALA AAA O 1
ATOM 970 N N . GLY A 1 147 ? -32.558 48.479 1.461 1.000 63.582 245 GLY AAA N 1
ATOM 971 C CA . GLY A 1 147 ? -33.970 48.715 1.834 1.000 53.545 245 GLY AAA CA 1
ATOM 972 C C . GLY A 1 147 ? -34.127 49.852 2.838 1.000 53.262 245 GLY AAA C 1
ATOM 973 O O . GLY A 1 147 ? -34.959 50.750 2.545 1.000 57.862 245 GLY AAA O 1
ATOM 974 N N . ALA A 1 148 ? -33.390 49.842 3.971 1.000 56.353 246 ALA AAA N 1
ATOM 975 C CA . ALA A 1 148 ? -33.414 50.919 5.008 1.000 51.599 246 ALA AAA CA 1
ATOM 976 C C . ALA A 1 148 ? -33.225 52.275 4.336 1.000 56.596 246 ALA AAA C 1
ATOM 977 O O . ALA A 1 148 ? -34.099 53.178 4.406 1.000 53.600 246 ALA AAA O 1
ATOM 979 N N . VAL A 1 149 ? -32.097 52.372 3.638 1.000 60.517 247 VAL AAA N 1
ATOM 980 C CA . VAL A 1 149 ? -31.574 53.617 3.021 1.000 51.970 247 VAL AAA CA 1
ATOM 981 C C . VAL A 1 149 ? -32.620 54.105 2.028 1.000 41.473 247 VAL AAA C 1
ATOM 982 O O . VAL A 1 149 ? -33.067 55.240 2.135 1.000 48.192 247 VAL AAA O 1
ATOM 986 N N . GLN A 1 150 ? -33.005 53.264 1.073 1.000 52.592 248 GLN AAA N 1
ATOM 987 C CA . GLN A 1 150 ? -33.926 53.702 -0.012 1.000 56.555 248 GLN AAA CA 1
ATOM 988 C C . GLN A 1 150 ? -35.199 54.318 0.606 1.000 57.393 248 GLN AAA C 1
ATOM 989 O O . GLN A 1 150 ? -35.680 55.353 0.073 1.000 53.920 248 GLN AAA O 1
ATOM 995 N N . SER A 1 151 ? -35.747 53.720 1.677 1.000 62.032 249 SER AAA N 1
ATOM 996 C CA . SER A 1 151 ? -37.023 54.155 2.327 1.000 54.493 249 SER AAA CA 1
ATOM 997 C C . SER A 1 151 ? -36.893 55.581 2.891 1.000 46.608 249 SER AAA C 1
ATOM 998 O O . SER A 1 151 ? -37.736 56.427 2.617 1.000 49.638 249 SER AAA O 1
ATOM 1001 N N . GLN A 1 152 ? -35.907 55.780 3.743 1.000 41.021 250 GLN AAA N 1
ATOM 1002 C CA . GLN A 1 152 ? -35.571 57.059 4.386 1.000 46.464 250 GLN AAA CA 1
ATOM 1003 C C . GLN A 1 152 ? -35.393 58.152 3.314 1.000 48.014 250 GLN AAA C 1
ATOM 1004 O O . GLN A 1 152 ? -35.904 59.303 3.476 1.000 40.692 250 GLN AAA O 1
ATOM 1010 N N . LYS A 1 153 ? -34.631 57.843 2.268 1.000 48.918 251 LYS AAA N 1
ATOM 1011 C CA . LYS A 1 153 ? -34.344 58.814 1.184 1.000 45.261 251 LYS AAA CA 1
ATOM 1012 C C . LYS A 1 153 ? -35.634 58.996 0.385 1.000 42.957 251 LYS AAA C 1
ATOM 1013 O O . LYS A 1 153 ? -35.915 60.132 0.003 1.000 41.454 251 LYS AAA O 1
ATOM 1019 N N . LEU A 1 154 ? -36.495 57.974 0.295 1.000 50.290 252 LEU AAA N 1
ATOM 1020 C CA . LEU A 1 154 ? -37.820 58.164 -0.375 1.000 52.280 252 LEU AAA CA 1
ATOM 1021 C C . LEU A 1 154 ? -38.703 59.100 0.462 1.000 42.014 252 LEU AAA C 1
ATOM 1022 O O . LEU A 1 154 ? -39.306 60.034 -0.104 1.000 48.535 252 LEU AAA O 1
ATOM 1027 N N . ALA A 1 155 ? -38.683 58.970 1.777 1.000 37.871 253 ALA AAA N 1
ATOM 1028 C CA . ALA A 1 155 ? -39.489 59.841 2.647 1.000 40.488 253 ALA AAA CA 1
ATOM 1029 C C . ALA A 1 155 ? -38.988 61.278 2.509 1.000 38.258 253 ALA AAA C 1
ATOM 1030 O O . ALA A 1 155 ? -39.793 62.189 2.383 1.000 39.993 253 ALA AAA O 1
ATOM 1032 N N . VAL A 1 156 ? -37.679 61.490 2.571 1.000 40.070 254 VAL AAA N 1
ATOM 1033 C CA . VAL A 1 156 ? -37.138 62.878 2.434 1.000 39.872 254 VAL AAA CA 1
ATOM 1034 C C . VAL A 1 156 ? -37.520 63.443 1.061 1.000 33.220 254 VAL AAA C 1
ATOM 1035 O O . VAL A 1 156 ? -37.972 64.568 1.032 1.000 42.283 254 VAL AAA O 1
ATOM 1039 N N . ARG A 1 157 ? -37.410 62.653 0.004 1.000 40.401 255 ARG AAA N 1
ATOM 1040 C CA . ARG A 1 157 ? -37.793 63.059 -1.380 1.000 42.837 255 ARG AAA CA 1
ATOM 1041 C C . ARG A 1 157 ? -39.287 63.402 -1.399 1.000 50.375 255 ARG AAA C 1
ATOM 1042 O O . ARG A 1 157 ? -39.637 64.534 -1.761 1.000 44.254 255 ARG AAA O 1
ATOM 1050 N N . ALA A 1 158 ? -40.143 62.501 -0.898 1.000 49.108 256 ALA AAA N 1
ATOM 1051 C CA . ALA A 1 158 ? -41.587 62.7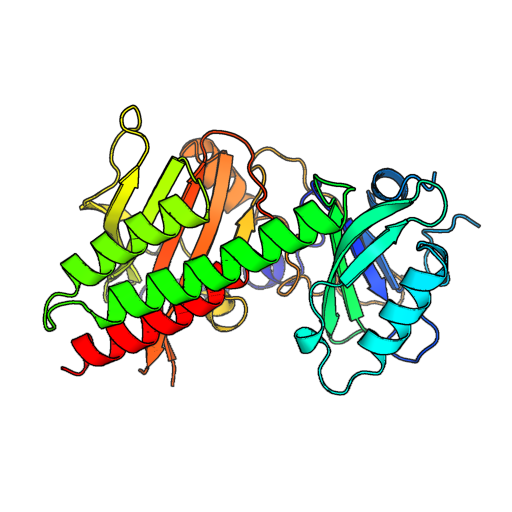65 -0.744 1.000 43.374 256 ALA AAA CA 1
ATOM 1052 C C . ALA A 1 158 ? -41.785 64.078 -0.009 1.000 41.211 256 ALA AAA C 1
ATOM 1053 O O . ALA A 1 158 ? -42.634 64.844 -0.445 1.000 48.604 256 ALA AAA O 1
ATOM 1055 N N . ILE A 1 159 ? -41.074 64.311 1.091 1.000 41.802 257 ILE AAA N 1
ATOM 1056 C CA . ILE A 1 159 ? -41.302 65.515 1.927 1.000 44.555 257 ILE AAA CA 1
ATOM 1057 C C . ILE A 1 159 ? -40.922 66.742 1.096 1.000 54.115 257 ILE AAA C 1
ATOM 1058 O O . ILE A 1 159 ? -41.651 67.732 1.152 1.000 46.505 257 ILE AAA O 1
ATOM 1063 N N . SER A 1 160 ? -39.797 66.704 0.390 1.000 53.884 258 SER AAA N 1
ATOM 1064 C CA . SER A 1 160 ? -39.378 67.891 -0.404 1.000 59.862 258 SER AAA CA 1
ATOM 1065 C C . SER A 1 160 ? -40.406 68.117 -1.528 1.000 59.392 258 SER AAA C 1
ATOM 1066 O O . SER A 1 160 ? -40.812 69.270 -1.712 1.000 60.545 258 SER AAA O 1
ATOM 1069 N N . ARG A 1 161 ? -40.896 67.062 -2.186 1.000 59.244 259 ARG AAA N 1
ATOM 1070 C CA . ARG A 1 161 ? -41.960 67.213 -3.217 1.000 63.638 259 ARG AAA CA 1
ATOM 1071 C C . ARG A 1 161 ? -43.230 67.836 -2.604 1.000 68.378 259 ARG AAA C 1
ATOM 1072 O O . ARG A 1 161 ? -43.886 68.594 -3.336 1.000 74.323 259 ARG AAA O 1
ATOM 1080 N N . LEU A 1 162 ? -43.538 67.620 -1.314 1.000 62.240 260 LEU AAA N 1
ATOM 1081 C CA . LEU A 1 162 ? -44.715 68.251 -0.654 1.000 55.017 260 LEU AAA CA 1
ATOM 1082 C C . LEU A 1 162 ? -44.397 69.719 -0.369 1.000 61.341 260 LEU AAA C 1
ATOM 1083 O O . LEU A 1 162 ? -45.335 70.540 -0.397 1.000 61.703 260 LEU AAA O 1
ATOM 1088 N N . GLN A 1 163 ? -43.151 70.016 -0.006 1.000 64.976 261 GLN AAA N 1
ATOM 1089 C CA . GLN A 1 163 ? -42.642 71.396 0.223 1.000 68.534 261 GLN AAA CA 1
ATOM 1090 C C . GLN A 1 163 ? -42.749 72.227 -1.069 1.000 63.849 261 GLN AAA C 1
ATOM 1091 O O . GLN A 1 163 ? -43.060 73.415 -0.966 1.000 68.007 261 GLN AAA O 1
ATOM 1097 N N . ALA A 1 164 ? -42.556 71.598 -2.229 1.000 60.909 262 ALA AAA N 1
ATOM 1098 C CA . ALA A 1 164 ? -42.457 72.218 -3.577 1.000 67.058 262 ALA AAA CA 1
ATOM 1099 C C . ALA A 1 164 ? -43.852 72.458 -4.169 1.000 69.872 262 ALA AAA C 1
ATOM 1100 O O . ALA A 1 164 ? -43.966 72.540 -5.406 1.000 71.388 262 ALA AAA O 1
ATOM 1102 N N . LEU A 1 165 ? -44.886 72.501 -3.329 1.000 71.741 263 LEU AAA N 1
ATOM 1103 C CA . LEU A 1 165 ? -46.298 72.401 -3.776 1.000 66.870 263 LEU AAA CA 1
ATOM 1104 C C . LEU A 1 165 ? -46.899 73.801 -3.716 1.000 68.129 263 LEU AAA C 1
ATOM 1105 O O . LEU A 1 165 ? -46.747 74.514 -2.720 1.000 60.959 263 LEU AAA O 1
ATOM 1110 N N . PRO A 1 166 ? -47.597 74.247 -4.784 1.000 73.485 264 PRO AAA N 1
ATOM 1111 C CA . PRO A 1 166 ? -48.300 75.526 -4.728 1.000 73.077 264 PRO AAA CA 1
ATOM 1112 C C . PRO A 1 166 ? -49.262 75.529 -3.530 1.000 77.118 264 PRO AAA C 1
ATOM 1113 O O . PRO A 1 166 ? -50.082 74.633 -3.458 1.000 83.288 264 PRO AAA O 1
ATOM 1117 N N . GLY A 1 167 ? -49.128 76.507 -2.623 1.000 77.953 265 GLY AAA N 1
ATOM 1118 C CA . GLY A 1 167 ? -49.947 76.643 -1.396 1.000 73.661 265 GLY AAA CA 1
ATOM 1119 C C . GLY A 1 167 ? -51.437 76.767 -1.694 1.000 74.909 265 GLY AAA C 1
ATOM 1120 O O . GLY A 1 167 ? -51.793 76.803 -2.888 1.000 69.648 265 GLY AAA O 1
ATOM 1121 N N . GLY A 1 168 ? -52.270 76.785 -0.639 1.000 79.279 266 GLY AAA N 1
ATOM 1122 C CA . GLY A 1 168 ? -53.742 76.969 -0.661 1.000 78.626 266 GLY AAA CA 1
ATOM 1123 C C . GLY A 1 168 ? -54.517 75.886 -1.415 1.000 81.510 266 GLY AAA C 1
ATOM 1124 O O . GLY A 1 168 ? -55.608 76.216 -1.952 1.000 73.248 266 GLY AAA O 1
ATOM 1125 N N . ASP A 1 169 ? -54.021 74.639 -1.447 1.000 75.559 267 ASP AAA N 1
ATOM 1126 C CA . ASP A 1 169 ? -54.637 73.515 -2.208 1.000 69.007 267 ASP AAA CA 1
ATOM 1127 C C . ASP A 1 169 ? -54.494 72.203 -1.404 1.000 68.474 267 ASP AAA C 1
ATOM 1128 O O . ASP A 1 169 ? -53.700 71.310 -1.805 1.000 56.596 267 ASP AAA O 1
ATOM 1133 N N . ILE A 1 170 ? -55.259 72.088 -0.311 1.000 65.756 268 ILE AAA N 1
ATOM 1134 C CA . ILE A 1 170 ? -55.275 70.897 0.590 1.000 63.350 268 ILE AAA CA 1
ATOM 1135 C C . ILE A 1 170 ? -55.563 69.641 -0.242 1.000 55.829 268 ILE AAA C 1
ATOM 1136 O O . ILE A 1 170 ? -54.926 68.602 0.026 1.000 56.230 268 ILE AAA O 1
ATOM 1141 N N . LYS A 1 171 ? -56.445 69.734 -1.239 1.000 52.893 269 LYS AAA N 1
ATOM 1142 C CA . LYS A 1 171 ? -56.798 68.601 -2.129 1.000 56.563 269 LYS AAA CA 1
ATOM 1143 C C . LYS A 1 171 ? -55.548 68.104 -2.876 1.000 56.450 269 LYS AAA C 1
ATOM 1144 O O . LYS A 1 171 ? -55.394 66.874 -3.067 1.000 51.268 269 LYS AAA O 1
ATOM 1150 N N . LEU A 1 172 ? -54.707 69.009 -3.363 1.000 59.592 270 LEU AAA N 1
ATOM 1151 C CA . LEU A 1 172 ? -53.488 68.607 -4.111 1.000 52.154 270 LEU AAA CA 1
ATOM 1152 C C . LEU A 1 172 ? -52.485 68.006 -3.113 1.000 40.682 270 LEU AAA C 1
ATOM 1153 O O . LEU A 1 172 ? -51.779 67.073 -3.483 1.000 43.880 270 LEU AAA O 1
ATOM 1158 N N . LEU A 1 173 ? -52.389 68.571 -1.920 1.000 44.966 271 LEU AAA N 1
ATOM 1159 C CA . LEU A 1 173 ? -51.527 68.018 -0.851 1.000 45.555 271 LEU AAA CA 1
ATOM 1160 C C . LEU A 1 173 ? -51.959 66.556 -0.600 1.000 44.595 271 LEU AAA C 1
ATOM 1161 O O . LEU A 1 173 ? -51.124 65.653 -0.770 1.000 44.398 271 LEU AAA O 1
ATOM 1166 N N . CYS A 1 174 ? -53.253 66.291 -0.385 1.000 45.298 272 CYS AAA N 1
ATOM 1167 C CA . CYS A 1 174 ? -53.765 64.917 -0.123 1.000 42.333 272 CYS AAA CA 1
ATOM 1168 C C . CYS A 1 174 ? -53.518 64.005 -1.324 1.000 41.356 272 CYS AAA C 1
ATOM 1169 O O . CYS A 1 174 ? -53.064 62.851 -1.132 1.000 37.344 272 CYS AAA O 1
ATOM 1172 N N . ASP A 1 175 ? -53.752 64.479 -2.549 1.000 44.494 273 ASP AAA N 1
ATOM 1173 C CA . ASP A 1 175 ? -53.533 63.646 -3.769 1.000 46.229 273 ASP AAA CA 1
ATOM 1174 C C . ASP A 1 175 ? -52.036 63.323 -3.936 1.000 39.807 273 ASP AAA C 1
ATOM 1175 O O . ASP A 1 175 ? -51.709 62.213 -4.353 1.000 45.528 273 ASP AAA O 1
ATOM 1180 N N . THR A 1 176 ? -51.140 64.223 -3.562 1.000 46.489 274 THR AAA N 1
ATOM 1181 C CA . THR A 1 176 ? -49.674 63.972 -3.679 1.000 48.641 274 THR AAA CA 1
ATOM 1182 C C . THR A 1 176 ? -49.234 62.941 -2.620 1.000 45.448 274 THR AAA C 1
ATOM 1183 O O . THR A 1 176 ? -48.585 61.926 -2.981 1.000 40.102 274 THR AAA O 1
ATOM 1187 N N . VAL A 1 177 ? -49.613 63.172 -1.363 1.000 42.422 275 VAL AAA N 1
ATOM 1188 C CA . VAL A 1 177 ? -49.390 62.215 -0.246 1.000 41.153 275 VAL AAA CA 1
ATOM 1189 C C . VAL A 1 177 ? -49.775 60.804 -0.711 1.000 34.364 275 VAL AAA C 1
ATOM 1190 O O . VAL A 1 177 ? -48.968 59.876 -0.507 1.000 36.650 275 VAL AAA O 1
ATOM 1194 N N . VAL A 1 178 ? -50.976 60.582 -1.247 1.000 36.827 276 VAL AAA N 1
ATOM 1195 C CA . VAL A 1 178 ? -51.430 59.185 -1.496 1.000 35.783 276 VAL AAA CA 1
ATOM 1196 C C . VAL A 1 178 ? -50.523 58.565 -2.564 1.000 40.981 276 VAL AAA C 1
ATOM 1197 O O . VAL A 1 178 ? -50.211 57.378 -2.445 1.000 34.797 276 VAL AAA O 1
ATOM 1201 N N . GLU A 1 179 ? -50.100 59.335 -3.565 1.000 42.317 277 GLU AAA N 1
ATOM 1202 C CA . GLU A 1 179 ? -49.220 58.807 -4.636 1.000 42.259 277 GLU AAA CA 1
ATOM 1203 C C . GLU A 1 179 ? -47.860 58.434 -4.027 1.000 35.422 277 GLU AAA C 1
ATOM 1204 O O . GLU A 1 179 ? -47.435 57.322 -4.222 1.000 37.536 277 GLU AAA O 1
ATOM 1210 N N . HIS A 1 180 ? -47.261 59.313 -3.225 1.000 37.284 278 HIS AAA N 1
ATOM 1211 C CA . HIS A 1 180 ? -45.940 59.056 -2.585 1.000 39.507 278 HIS AAA CA 1
ATOM 1212 C C . HIS A 1 180 ? -46.025 57.882 -1.613 1.000 39.141 278 HIS AAA C 1
ATOM 1213 O O . HIS A 1 180 ? -45.117 57.056 -1.621 1.000 34.920 278 HIS AAA O 1
ATOM 1220 N N . VAL A 1 181 ? -47.100 57.780 -0.838 1.000 40.011 279 VAL AAA N 1
ATOM 1221 C CA . VAL A 1 181 ? -47.230 56.671 0.143 1.000 35.928 279 VAL AAA CA 1
ATOM 1222 C C . VAL A 1 181 ? -47.441 55.387 -0.638 1.000 30.413 279 VAL AAA C 1
ATOM 1223 O O . VAL A 1 181 ? -46.811 54.347 -0.272 1.000 33.016 279 VAL AAA O 1
ATOM 1227 N N . ARG A 1 182 ? -48.232 55.412 -1.728 1.000 32.585 280 ARG AAA N 1
ATOM 1228 C CA . ARG A 1 182 ? -48.430 54.177 -2.510 1.000 35.946 280 ARG AAA CA 1
ATOM 1229 C C . ARG A 1 182 ? -47.098 53.723 -3.149 1.000 35.688 280 ARG AAA C 1
ATOM 1230 O O . ARG A 1 182 ? -46.824 52.507 -3.141 1.000 32.735 280 ARG AAA O 1
ATOM 1238 N N . GLU A 1 183 ? -46.287 54.649 -3.652 1.000 39.471 281 GLU AAA N 1
ATOM 1239 C CA . GLU A 1 183 ? -44.975 54.272 -4.251 1.000 41.906 281 GLU AAA CA 1
ATOM 1240 C C . GLU A 1 183 ? -44.067 53.709 -3.142 1.000 34.854 281 GLU AAA C 1
ATOM 1241 O O . GLU A 1 183 ? -43.490 52.655 -3.352 1.000 38.949 281 GLU AAA O 1
ATOM 1247 N N . LEU A 1 184 ? -43.999 54.361 -1.981 1.000 37.191 282 LEU AAA N 1
ATOM 1248 C CA . LEU A 1 184 ? -43.154 53.952 -0.822 1.000 37.175 282 LEU AAA CA 1
ATOM 1249 C C . LEU A 1 184 ? -43.573 52.564 -0.318 1.000 36.651 282 LEU AAA C 1
ATOM 1250 O O . LEU A 1 184 ? -42.698 51.704 -0.130 1.000 36.008 282 LEU AAA O 1
ATOM 1255 N N . THR A 1 185 ? -44.874 52.300 -0.123 1.000 33.785 283 THR AAA N 1
ATOM 1256 C CA . THR A 1 185 ? -45.349 51.124 0.652 1.000 34.528 283 THR AAA CA 1
ATOM 1257 C C . THR A 1 185 ? -45.744 49.970 -0.253 1.000 32.671 283 THR AAA C 1
ATOM 1258 O O . THR A 1 185 ? -45.799 48.842 0.231 1.000 32.068 283 THR AAA O 1
ATOM 1262 N N . GLY A 1 186 ? -46.147 50.245 -1.490 1.000 33.222 284 GLY AAA N 1
ATOM 1263 C CA . GLY A 1 186 ? -46.629 49.203 -2.401 1.000 31.065 284 GLY AAA CA 1
ATOM 1264 C C . GLY A 1 186 ? -48.027 48.688 -2.129 1.000 31.024 284 GLY AAA C 1
ATOM 1265 O O . GLY A 1 186 ? -48.339 47.599 -2.632 1.000 32.367 284 GLY AAA O 1
ATOM 1266 N N . TYR A 1 187 ? -48.827 49.319 -1.268 1.000 29.122 285 TYR AAA N 1
ATOM 1267 C CA . TYR A 1 187 ? -50.193 48.814 -0.993 1.000 29.249 285 TYR AAA CA 1
ATOM 1268 C C . TYR A 1 187 ? -51.067 49.013 -2.248 1.000 25.558 285 TYR AAA C 1
ATOM 1269 O O . TYR A 1 187 ? -50.860 50.027 -2.909 1.000 30.428 285 TYR AAA O 1
ATOM 1278 N N . ASP A 1 188 ? -52.010 48.101 -2.436 1.000 28.402 286 ASP AAA N 1
ATOM 1279 C CA . ASP A 1 188 ? -53.035 48.103 -3.514 1.000 32.386 286 ASP AAA CA 1
ATOM 1280 C C . ASP A 1 188 ? -53.866 49.387 -3.488 1.000 36.076 286 ASP AAA C 1
ATOM 1281 O O . ASP A 1 188 ? -54.265 49.875 -4.559 1.000 34.177 286 ASP AAA O 1
ATOM 1286 N N . ARG A 1 189 ? -54.142 49.948 -2.312 1.000 30.272 287 ARG AAA N 1
ATOM 1287 C CA . ARG A 1 189 ? -55.051 51.094 -2.183 1.000 27.953 287 ARG AAA CA 1
ATOM 1288 C C . ARG A 1 189 ? -54.522 51.977 -1.089 1.000 30.809 287 ARG AAA C 1
ATOM 1289 O O . ARG A 1 189 ? -54.293 51.438 -0.001 1.000 30.094 287 ARG AAA O 1
ATOM 1297 N N . VAL A 1 190 ? -54.417 53.262 -1.349 1.000 28.385 288 VAL AAA N 1
ATOM 1298 C CA . VAL A 1 190 ? -53.966 54.253 -0.358 1.000 29.957 288 VAL AAA CA 1
ATOM 1299 C C . VAL A 1 190 ? -54.946 55.398 -0.383 1.000 33.671 288 VAL AAA C 1
ATOM 1300 O O . VAL A 1 190 ? -55.148 55.993 -1.439 1.000 33.438 288 VAL AAA O 1
ATOM 1304 N N . MET A 1 191 ? -55.471 55.733 0.784 1.000 28.111 289 MET AAA N 1
ATOM 1305 C CA . MET A 1 191 ? -56.533 56.720 0.917 1.000 28.303 289 MET AAA CA 1
ATOM 1306 C C . MET A 1 191 ? -56.177 57.716 1.967 1.000 28.610 289 MET AAA C 1
ATOM 1307 O O . MET A 1 191 ? -55.469 57.413 2.955 1.000 30.521 289 MET AAA O 1
ATOM 1312 N N . VAL A 1 192 ? -56.712 58.902 1.790 1.000 27.293 290 VAL AAA N 1
ATOM 1313 C CA . VAL A 1 192 ? -56.803 59.877 2.882 1.000 28.157 290 VAL AAA CA 1
ATOM 1314 C C . VAL A 1 192 ? -58.264 59.885 3.324 1.000 30.010 290 VAL AAA C 1
ATOM 1315 O O . VAL A 1 192 ? -59.169 60.062 2.480 1.000 29.478 290 VAL AAA O 1
ATOM 1319 N N . TYR A 1 193 ? -58.442 59.641 4.606 1.000 28.919 291 TYR AAA N 1
ATOM 1320 C CA . TYR A 1 193 ? -59.756 59.595 5.298 1.000 27.317 291 TYR AAA CA 1
ATOM 1321 C C . TYR A 1 193 ? -59.804 60.793 6.234 1.000 29.959 291 TYR AAA C 1
ATOM 1322 O O . TYR A 1 193 ? -59.005 60.854 7.163 1.000 31.913 291 TYR AAA O 1
ATOM 1331 N N . ARG A 1 194 ? -60.695 61.749 5.973 1.000 29.251 292 ARG AAA N 1
ATOM 1332 C CA . ARG A 1 194 ? -60.804 62.986 6.750 1.000 29.574 292 ARG AAA CA 1
ATOM 1333 C C . ARG A 1 194 ? -62.005 62.878 7.678 1.000 30.737 292 ARG AAA C 1
ATOM 1334 O O . ARG A 1 194 ? -63.099 62.528 7.185 1.000 33.194 292 ARG AAA O 1
ATOM 1342 N N . PHE A 1 195 ? -61.824 63.215 8.936 1.000 31.368 293 PHE AAA N 1
ATOM 1343 C CA . PHE A 1 195 ? -62.909 63.249 9.938 1.000 30.169 293 PHE AAA CA 1
ATOM 1344 C C . PHE A 1 195 ? -63.664 64.565 9.783 1.000 35.621 293 PHE AAA C 1
ATOM 1345 O O . PHE A 1 195 ? -63.060 65.627 9.723 1.000 34.766 293 PHE AAA O 1
ATOM 1353 N N . HIS A 1 196 ? -64.963 64.450 9.631 1.000 34.848 294 HIS AAA N 1
ATOM 1354 C CA . HIS A 1 196 ? -65.887 65.594 9.675 1.000 37.302 294 HIS AAA CA 1
ATOM 1355 C C . HIS A 1 196 ? -66.065 65.975 11.149 1.000 41.528 294 HIS AAA C 1
ATOM 1356 O O . HIS A 1 196 ? -65.735 65.183 12.027 1.000 38.290 294 HIS AAA O 1
ATOM 1363 N N . GLU A 1 197 ? -66.580 67.176 11.371 1.000 44.758 295 GLU AAA N 1
ATOM 1364 C CA . GLU A 1 197 ? -67.043 67.761 12.659 1.000 49.993 295 GLU AAA CA 1
ATOM 1365 C C . GLU A 1 197 ? -67.845 66.713 13.458 1.000 43.983 295 GLU AAA C 1
ATOM 1366 O O . GLU A 1 197 ? -67.583 66.546 14.632 1.000 44.640 295 GLU AAA O 1
ATOM 1372 N N . ASP A 1 198 ? -68.782 65.999 12.836 1.000 42.502 296 ASP AAA N 1
ATOM 1373 C CA . ASP A 1 198 ? -69.660 65.006 13.519 1.000 42.897 296 ASP AAA CA 1
ATOM 1374 C C . ASP A 1 198 ? -68.946 63.650 13.691 1.000 38.512 296 ASP AAA C 1
ATOM 1375 O O . ASP A 1 198 ? -69.601 62.725 14.146 1.000 38.536 296 ASP AAA O 1
ATOM 1380 N N . GLU A 1 199 ? -67.655 63.560 13.345 1.000 40.532 297 GLU AAA N 1
ATOM 1381 C CA . GLU A 1 199 ? -66.715 62.429 13.619 1.000 41.351 297 GLU AAA CA 1
ATOM 1382 C C . GLU A 1 199 ? -66.900 61.294 12.599 1.000 35.952 297 GLU AAA C 1
ATOM 1383 O O . GLU A 1 199 ? -66.096 60.345 12.641 1.000 31.309 297 GLU AAA O 1
ATOM 1389 N N . HIS A 1 200 ? -67.891 61.374 11.704 1.000 33.338 298 HIS AAA N 1
ATOM 1390 C CA . HIS A 1 200 ? -67.955 60.514 10.498 1.000 31.060 298 HIS AAA CA 1
ATOM 1391 C C . HIS A 1 200 ? -66.808 60.931 9.571 1.000 31.150 298 HIS AAA C 1
ATOM 1392 O O . HIS A 1 200 ? -66.268 62.030 9.706 1.000 31.901 298 HIS AAA O 1
ATOM 1399 N N . GLY A 1 201 ? -66.411 60.043 8.693 1.000 30.966 299 GLY AAA N 1
ATOM 1400 C CA . GLY A 1 201 ? -65.269 60.294 7.819 1.000 32.491 299 GLY AAA CA 1
ATOM 1401 C C . GLY A 1 201 ? -65.629 60.157 6.366 1.000 26.897 299 GLY AAA C 1
ATOM 1402 O O . GLY A 1 201 ? -66.612 59.466 6.002 1.000 28.819 299 GLY AAA O 1
ATOM 1403 N N . GLU A 1 202 ? -64.762 60.723 5.537 1.000 29.562 300 GLU AAA N 1
ATOM 1404 C CA . GLU A 1 202 ? -64.892 60.698 4.072 1.000 29.564 300 GLU AAA CA 1
ATOM 1405 C C . GLU A 1 202 ? -63.529 60.393 3.447 1.000 28.519 300 GLU AAA C 1
ATOM 1406 O O . GLU A 1 202 ? -62.558 61.003 3.879 1.000 31.778 300 GLU AAA O 1
ATOM 1412 N N . VAL A 1 203 ? -63.504 59.535 2.445 1.000 29.755 301 VAL AAA N 1
ATOM 1413 C CA . VAL A 1 203 ? -62.281 59.300 1.632 1.000 28.647 301 VAL AAA CA 1
ATOM 1414 C C . VAL A 1 203 ? -62.152 60.498 0.690 1.000 31.572 301 VAL AAA C 1
ATOM 1415 O O . VAL A 1 203 ? -63.023 60.622 -0.223 1.000 33.026 301 VAL AAA O 1
ATOM 1419 N N . VAL A 1 204 ? -61.146 61.331 0.917 1.000 29.832 302 VAL AAA N 1
ATOM 1420 C CA . VAL A 1 204 ? -60.914 62.608 0.185 1.000 34.956 302 VAL AAA CA 1
ATOM 1421 C C . VAL A 1 204 ? -59.753 62.474 -0.809 1.000 40.224 302 VAL AAA C 1
ATOM 1422 O O . VAL A 1 204 ? -59.626 63.334 -1.644 1.000 37.142 302 VAL AAA O 1
ATOM 1426 N N . ALA A 1 205 ? -58.997 61.392 -0.803 1.000 34.352 303 ALA AAA N 1
ATOM 1427 C CA . ALA A 1 205 ? -57.961 61.153 -1.835 1.000 35.222 303 ALA AAA CA 1
ATOM 1428 C C . ALA A 1 205 ? -57.695 59.669 -1.870 1.000 35.452 303 ALA AAA C 1
ATOM 1429 O O . ALA A 1 205 ? -57.943 58.984 -0.840 1.000 32.187 303 ALA AAA O 1
ATOM 1431 N N . GLU A 1 206 ? -57.380 59.153 -3.047 1.000 31.067 304 GLU AAA N 1
ATOM 1432 C CA . GLU A 1 206 ? -57.182 57.718 -3.252 1.000 32.786 304 GLU AAA CA 1
ATOM 1433 C C . GLU A 1 206 ? -56.204 57.538 -4.395 1.000 40.286 304 GLU AAA C 1
ATOM 1434 O O . GLU A 1 206 ? -56.330 58.229 -5.400 1.000 36.167 304 GLU AAA O 1
ATOM 1440 N N . SER A 1 207 ? -55.285 56.611 -4.232 1.000 36.711 305 SER AAA N 1
ATOM 1441 C CA . SER A 1 207 ? -54.480 56.066 -5.339 1.000 37.165 305 SER AAA CA 1
ATOM 1442 C C . SER A 1 207 ? -54.626 54.567 -5.211 1.000 36.464 305 SER AAA C 1
ATOM 1443 O O . SER A 1 207 ? -54.456 54.064 -4.066 1.000 34.547 305 SER AAA O 1
ATOM 1446 N N . ARG A 1 208 ? -55.159 53.888 -6.225 1.000 31.193 306 ARG AAA N 1
ATOM 1447 C CA . ARG A 1 208 ? -55.418 52.442 -6.161 1.000 32.292 306 ARG AAA CA 1
ATOM 1448 C C . ARG A 1 208 ? -55.020 51.719 -7.447 1.000 40.462 306 ARG AAA C 1
ATOM 1449 O O . ARG A 1 208 ? -54.996 52.337 -8.496 1.000 38.330 306 ARG AAA O 1
ATOM 1457 N N . ARG A 1 209 ? -54.731 50.439 -7.323 1.000 38.439 307 ARG AAA N 1
ATOM 1458 C CA . ARG A 1 209 ? -54.669 49.481 -8.443 1.000 42.888 307 ARG AAA CA 1
ATOM 1459 C C . ARG A 1 209 ? -55.937 49.650 -9.301 1.000 50.772 307 ARG AAA C 1
ATOM 1460 O O . ARG A 1 209 ? -57.065 49.684 -8.733 1.000 41.466 307 ARG AAA O 1
ATOM 1468 N N . ASP A 1 210 ? -55.789 49.714 -10.626 1.000 47.417 308 ASP AAA N 1
ATOM 1469 C CA . ASP A 1 210 ? -56.900 50.180 -11.501 1.000 50.012 308 ASP AAA CA 1
ATOM 1470 C C . ASP A 1 210 ? -58.028 49.134 -11.585 1.000 42.391 308 ASP AAA C 1
ATOM 1471 O O . ASP A 1 210 ? -59.156 49.558 -11.895 1.000 46.982 308 ASP AAA O 1
ATOM 1476 N N . ASN A 1 211 ? -57.831 47.843 -11.276 1.000 42.333 309 ASN AAA N 1
ATOM 1477 C CA . ASN A 1 211 ? -58.957 46.856 -11.236 1.000 40.849 309 ASN AAA CA 1
ATOM 1478 C C . ASN A 1 211 ? -59.677 46.828 -9.861 1.000 42.349 309 ASN AAA C 1
ATOM 1479 O O . ASN A 1 211 ? -60.393 45.854 -9.563 1.000 48.050 309 ASN AAA O 1
ATOM 1484 N N . LEU A 1 212 ? -59.472 47.818 -9.007 1.000 43.316 310 LEU AAA N 1
ATOM 1485 C CA . LEU A 1 212 ? -60.196 47.903 -7.708 1.000 40.896 310 LEU AAA CA 1
ATOM 1486 C C . LEU A 1 212 ? -61.247 48.994 -7.850 1.000 36.362 310 LEU AAA C 1
ATOM 1487 O O . LEU A 1 212 ? -60.902 50.088 -8.377 1.000 41.026 310 LEU AAA O 1
ATOM 1492 N N . GLU A 1 213 ? -62.431 48.731 -7.302 1.000 46.160 311 GLU AAA N 1
ATOM 1493 C CA . GLU A 1 213 ? -63.539 49.712 -7.142 1.000 47.744 311 GLU AAA CA 1
ATOM 1494 C C . GLU A 1 213 ? -63.018 50.916 -6.356 1.000 44.578 311 GLU AAA C 1
ATOM 1495 O O . GLU A 1 213 ? -62.406 50.749 -5.309 1.000 42.866 311 GLU AAA O 1
ATOM 1501 N N . PRO A 1 214 ? -63.233 52.167 -6.802 1.000 41.643 312 PRO AAA N 1
ATOM 1502 C CA . PRO A 1 214 ? -62.806 53.326 -6.033 1.000 40.863 312 PRO AAA CA 1
ATOM 1503 C C . PRO A 1 214 ? -63.644 53.482 -4.759 1.000 44.415 312 PRO AAA C 1
ATOM 1504 O O . PRO A 1 214 ? -64.821 53.186 -4.780 1.000 36.289 312 PRO AAA O 1
ATOM 1508 N N . TYR A 1 215 ? -63.024 53.966 -3.685 1.000 39.023 313 TYR AAA N 1
ATOM 1509 C CA . TYR A 1 215 ? -63.747 54.381 -2.463 1.000 38.744 313 TYR AAA CA 1
ATOM 1510 C C . TYR A 1 215 ? -63.754 55.897 -2.385 1.000 33.823 313 TYR AAA C 1
ATOM 1511 O O . TYR A 1 215 ? -64.323 56.445 -1.454 1.000 34.262 313 TYR AAA O 1
ATOM 1520 N N . LEU A 1 216 ? -63.102 56.591 -3.321 1.000 33.169 314 LEU AAA N 1
ATOM 1521 C CA . LEU A 1 216 ? -63.043 58.061 -3.272 1.000 30.186 314 LEU AAA CA 1
ATOM 1522 C C . LEU A 1 216 ? -64.466 58.635 -3.203 1.000 35.707 314 LEU AAA C 1
ATOM 1523 O O . LEU A 1 216 ? -65.321 58.129 -3.947 1.000 32.947 314 LEU AAA O 1
ATOM 1528 N N . GLY A 1 217 ? -64.672 59.605 -2.332 1.000 34.044 315 GLY AAA N 1
ATOM 1529 C CA . GLY A 1 217 ? -65.951 60.302 -2.080 1.000 40.873 315 GLY AAA CA 1
ATOM 1530 C C . GLY A 1 217 ? -66.903 59.569 -1.129 1.000 34.786 315 GLY AAA C 1
ATOM 1531 O O . GLY A 1 217 ? -67.920 60.164 -0.776 1.000 34.774 315 GLY AAA O 1
ATOM 1532 N N . LEU A 1 218 ? -66.615 58.339 -0.745 1.000 32.108 316 LEU AAA N 1
ATOM 1533 C CA . LEU A 1 218 ? -67.498 57.552 0.153 1.000 33.433 316 LEU AAA CA 1
ATOM 1534 C C . LEU A 1 218 ? -67.380 58.061 1.595 1.000 32.683 316 LEU AAA C 1
ATOM 1535 O O . LEU A 1 218 ? -66.299 58.552 2.020 1.000 31.614 316 LEU AAA O 1
ATOM 1540 N N . HIS A 1 219 ? -68.505 57.998 2.320 1.000 29.566 317 HIS AAA N 1
ATOM 1541 C CA . HIS A 1 219 ? -68.677 58.476 3.708 1.000 26.562 317 HIS AAA CA 1
ATOM 1542 C C . HIS A 1 219 ? -68.968 57.284 4.583 1.000 27.879 317 HIS AAA C 1
ATOM 1543 O O . HIS A 1 219 ? -69.669 56.383 4.147 1.000 29.910 317 HIS AAA O 1
ATOM 1550 N N . TYR A 1 220 ? -68.386 57.266 5.778 1.000 28.486 318 TYR AAA N 1
ATOM 1551 C CA . TYR A 1 220 ? -68.521 56.139 6.711 1.000 29.862 318 TYR AAA CA 1
ATOM 1552 C C . TYR A 1 220 ? -68.931 56.702 8.061 1.000 27.227 318 TYR AAA C 1
ATOM 1553 O O . TYR A 1 220 ? -68.502 57.782 8.475 1.000 26.609 318 TYR AAA O 1
ATOM 1562 N N . PRO A 1 221 ? -69.751 55.935 8.788 1.000 28.022 319 PRO AAA N 1
ATOM 1563 C CA . PRO A 1 221 ? -70.230 56.351 10.096 1.000 29.564 319 PRO AAA CA 1
ATOM 1564 C C . PRO A 1 221 ? -69.093 56.548 11.108 1.000 28.130 319 PRO AAA C 1
ATOM 1565 O O . PRO A 1 221 ? -68.085 55.839 11.061 1.000 25.991 319 PRO AAA O 1
ATOM 1569 N N . ALA A 1 222 ? -69.294 57.490 12.017 1.000 28.446 320 ALA AAA N 1
ATOM 1570 C CA . ALA A 1 222 ? -68.380 57.763 13.134 1.000 29.185 320 ALA AAA CA 1
ATOM 1571 C C . ALA A 1 222 ? -68.115 56.476 13.901 1.000 30.307 320 ALA AAA C 1
ATOM 1572 O O . ALA A 1 222 ? -66.966 56.270 14.327 1.000 29.278 320 ALA AAA O 1
ATOM 1574 N N . THR A 1 223 ? -69.114 55.602 14.043 1.000 27.577 321 THR AAA N 1
ATOM 1575 C CA . THR A 1 223 ? -68.982 54.400 14.887 1.000 26.831 321 THR AAA CA 1
ATOM 1576 C C . THR A 1 223 ? -68.020 53.372 14.278 1.000 27.828 321 THR AAA C 1
ATOM 1577 O O . THR A 1 223 ? -67.575 52.459 14.998 1.000 28.516 321 THR AAA O 1
ATOM 1581 N N . ASP A 1 224 ? -67.666 53.466 12.999 1.000 29.237 322 ASP AAA N 1
ATOM 1582 C CA . ASP A 1 224 ? -66.676 52.524 12.406 1.000 27.223 322 ASP AAA CA 1
ATOM 1583 C C . ASP A 1 224 ? -65.274 52.699 13.021 1.000 27.276 322 ASP AAA C 1
ATOM 1584 O O . ASP A 1 224 ? -64.541 51.723 13.015 1.000 26.283 322 ASP AAA O 1
ATOM 1589 N N . ILE A 1 225 ? -64.951 53.887 13.527 1.000 28.507 323 ILE AAA N 1
ATOM 1590 C CA . ILE A 1 225 ? -63.647 54.187 14.187 1.000 29.529 323 ILE AAA CA 1
ATOM 1591 C C . ILE A 1 225 ? -63.968 54.775 15.550 1.000 26.366 323 ILE AAA C 1
ATOM 1592 O O . ILE A 1 225 ? -64.205 55.970 15.690 1.000 28.831 323 ILE AAA O 1
ATOM 1597 N N . PRO A 1 226 ? -64.051 53.927 16.561 1.000 29.427 324 PRO AAA N 1
ATOM 1598 C CA . PRO A 1 226 ? -64.439 54.391 17.898 1.000 32.472 324 PRO AAA CA 1
ATOM 1599 C C . PRO A 1 226 ? -63.420 55.368 18.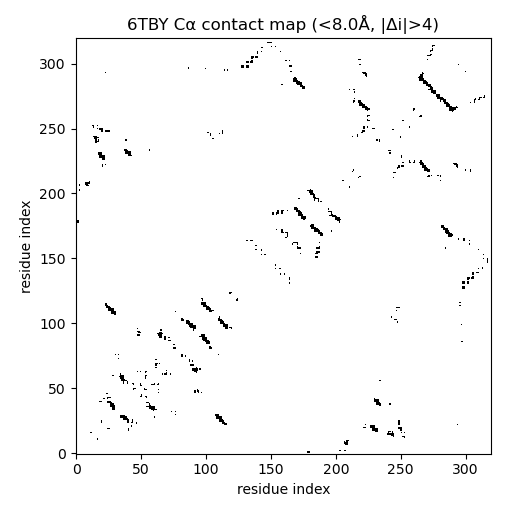482 1.000 30.803 324 PRO AAA C 1
ATOM 1600 O O . PRO A 1 226 ? -62.249 55.370 18.086 1.000 26.859 324 PRO AAA O 1
ATOM 1604 N N . GLN A 1 227 ? -63.882 56.171 19.438 1.000 30.938 325 GLN AAA N 1
ATOM 1605 C CA . GLN A 1 227 ? -63.052 57.207 20.108 1.000 32.772 325 GLN AAA CA 1
ATOM 1606 C C . GLN A 1 227 ? -61.771 56.556 20.618 1.000 29.158 325 GLN AAA C 1
ATOM 1607 O O . GLN A 1 227 ? -60.709 57.190 20.474 1.000 33.290 325 GLN AAA O 1
ATOM 1610 N N . ALA A 1 228 ? -61.849 55.343 21.163 1.000 29.961 326 ALA AAA N 1
ATOM 1611 C CA . ALA A 1 228 ? -60.682 54.640 21.747 1.000 32.980 326 ALA AAA CA 1
ATOM 1612 C C . ALA A 1 228 ? -59.580 54.491 20.682 1.000 33.116 326 ALA AAA C 1
ATOM 1613 O O . ALA A 1 228 ? -58.387 54.603 20.995 1.000 33.311 326 ALA AAA O 1
ATOM 1615 N N . SER A 1 229 ? -59.967 54.111 19.474 1.000 27.536 327 SER AAA N 1
ATOM 1616 C CA . SER A 1 229 ? -59.033 53.897 18.355 1.000 28.419 327 SER AAA CA 1
ATOM 1617 C C . SER A 1 229 ? -58.470 55.260 17.969 1.000 27.391 327 SER AAA C 1
ATOM 1618 O O . SER A 1 229 ? -57.259 55.404 17.856 1.000 31.440 327 SER AAA O 1
ATOM 1621 N N . ARG A 1 230 ? -59.316 56.272 17.839 1.000 29.087 328 ARG AAA N 1
ATOM 1622 C CA . ARG A 1 230 ? -58.860 57.627 17.441 1.000 30.018 328 ARG AAA CA 1
ATOM 1623 C C . ARG A 1 230 ? -57.864 58.130 18.471 1.000 35.174 328 ARG AAA C 1
ATOM 1624 O O . ARG A 1 230 ? -56.857 58.727 18.085 1.000 37.601 328 ARG AAA O 1
ATOM 1632 N N . PHE A 1 231 ? -58.121 57.866 19.736 1.000 35.154 329 PHE AAA N 1
ATOM 1633 C CA . PHE A 1 231 ? -57.265 58.343 20.852 1.000 40.523 329 PHE AAA CA 1
ATOM 1634 C C . PHE A 1 231 ? -55.898 57.655 20.751 1.000 38.429 329 PHE AAA C 1
ATOM 1635 O O . PHE A 1 231 ? -54.866 58.327 20.854 1.000 38.343 329 PHE AAA O 1
ATOM 1643 N N . LEU A 1 232 ? -55.868 56.359 20.463 1.000 33.913 330 LEU AAA N 1
ATOM 1644 C CA . LEU A 1 232 ? -54.586 55.613 20.475 1.000 37.855 330 LEU AAA CA 1
ATOM 1645 C C . LEU A 1 232 ? -53.668 56.105 19.348 1.000 35.494 330 LEU AAA C 1
ATOM 1646 O O . LEU A 1 232 ? -52.430 56.003 19.522 1.000 31.872 330 LEU AAA O 1
ATOM 1651 N N . PHE A 1 233 ? -54.242 56.565 18.236 1.000 30.101 331 PHE AAA N 1
ATOM 1652 C CA . PHE A 1 233 ? -53.495 57.064 17.067 1.000 31.039 331 PHE AAA CA 1
ATOM 1653 C C . PHE A 1 233 ? -52.706 58.313 17.458 1.000 34.609 331 PHE AAA C 1
ATOM 1654 O O . PHE A 1 233 ? -51.718 58.606 16.778 1.000 35.056 331 PHE AAA O 1
ATOM 1662 N N . ARG A 1 234 ? -53.061 58.991 18.550 1.000 36.736 332 ARG AAA N 1
ATOM 1663 C CA . ARG A 1 234 ? -52.237 60.152 19.017 1.000 42.083 332 ARG AAA CA 1
ATOM 1664 C C . ARG A 1 234 ? -50.863 59.650 19.494 1.000 40.624 332 ARG AAA C 1
ATOM 1665 O O . ARG A 1 234 ? -49.878 60.256 19.148 1.000 41.280 332 ARG AAA O 1
ATOM 1673 N N . GLN A 1 235 ? -50.795 58.531 20.200 1.000 41.616 333 GLN AAA N 1
ATOM 1674 C CA . GLN A 1 235 ? -49.518 58.046 20.795 1.000 43.817 333 GLN AAA CA 1
ATOM 1675 C C . GLN A 1 235 ? -48.887 57.014 19.847 1.000 44.114 333 GLN AAA C 1
ATOM 1676 O O . GLN A 1 235 ? -47.669 56.908 19.811 1.000 42.164 333 GLN AAA O 1
ATOM 1682 N N . ASN A 1 236 ? -49.685 56.277 19.071 1.000 36.223 334 ASN AAA N 1
ATOM 1683 C CA . ASN A 1 236 ? -49.188 55.132 18.264 1.000 35.854 334 ASN AAA CA 1
ATOM 1684 C C . ASN A 1 236 ? -49.565 55.454 16.823 1.000 36.623 334 ASN AAA C 1
ATOM 1685 O O . ASN A 1 236 ? -50.692 55.134 16.435 1.000 33.658 334 ASN AAA O 1
ATOM 1690 N N . ARG A 1 237 ? -48.709 56.154 16.076 1.000 28.500 335 ARG AAA N 1
ATOM 1691 C CA . ARG A 1 237 ? -49.167 56.897 14.902 1.000 29.775 335 ARG AAA CA 1
ATOM 1692 C C . ARG A 1 237 ? -49.250 56.006 13.674 1.000 29.395 335 ARG AAA C 1
ATOM 1693 O O . ARG A 1 237 ? -49.849 56.469 12.709 1.000 28.663 335 ARG AAA O 1
ATOM 1701 N N . VAL A 1 238 ? -48.650 54.813 13.702 1.000 28.191 336 VAL AAA N 1
ATOM 1702 C CA . VAL A 1 238 ? -48.661 53.873 12.556 1.000 27.221 336 VAL AAA CA 1
ATOM 1703 C C . VAL A 1 238 ? -49.070 52.502 13.069 1.000 28.467 336 VAL AAA C 1
ATOM 1704 O O . VAL A 1 238 ? -48.537 52.046 14.095 1.000 28.618 336 VAL AAA O 1
ATOM 1708 N N . ARG A 1 239 ? -50.023 51.884 12.407 1.000 24.903 337 ARG AAA N 1
ATOM 1709 C CA . ARG A 1 239 ? -50.517 50.542 12.818 1.000 24.352 337 ARG AAA CA 1
ATOM 1710 C C . ARG A 1 239 ? -50.575 49.654 11.590 1.000 21.867 337 ARG AAA C 1
ATOM 1711 O O . ARG A 1 239 ? -51.208 50.054 10.612 1.000 22.216 337 ARG AAA O 1
ATOM 1719 N N . MET A 1 240 ? -49.942 48.484 11.638 1.000 22.290 338 MET AAA N 1
ATOM 1720 C CA . MET A 1 240 ? -49.955 47.538 10.511 1.000 21.540 338 MET AAA CA 1
ATOM 1721 C C . MET A 1 240 ? -50.667 46.257 10.940 1.000 22.575 338 MET AAA C 1
ATOM 1722 O O . MET A 1 240 ? -50.415 45.777 12.014 1.000 23.103 338 MET AAA O 1
ATOM 1727 N N . ILE A 1 241 ? -51.517 45.750 10.065 1.000 22.738 339 ILE AAA N 1
ATOM 1728 C CA . ILE A 1 241 ? -52.227 44.458 10.202 1.000 21.704 339 ILE AAA CA 1
ATOM 1729 C C . ILE A 1 241 ? -51.852 43.684 8.944 1.000 21.781 339 ILE AAA C 1
ATOM 1730 O O . ILE A 1 241 ? -52.162 44.151 7.816 1.000 23.351 339 ILE AAA O 1
ATOM 1735 N N . ALA A 1 242 ? -51.151 42.569 9.137 1.000 22.691 340 ALA AAA N 1
ATOM 1736 C CA . ALA A 1 242 ? -50.579 41.754 8.055 1.000 24.210 340 ALA AAA CA 1
ATOM 1737 C C . ALA A 1 242 ? -51.665 40.920 7.359 1.000 24.936 340 ALA AAA C 1
ATOM 1738 O O . ALA A 1 242 ? -51.590 40.813 6.112 1.000 25.734 340 ALA AAA O 1
ATOM 1740 N N . ASP A 1 243 ? -52.623 40.404 8.118 1.000 25.754 341 ASP AAA N 1
ATOM 1741 C CA . ASP A 1 243 ? -53.673 39.527 7.528 1.000 30.324 341 ASP AAA CA 1
ATOM 1742 C C . ASP A 1 243 ? -54.880 39.492 8.456 1.000 27.096 341 ASP AAA C 1
ATOM 1743 O O . ASP A 1 243 ? -54.791 38.927 9.537 1.000 27.680 341 ASP AAA O 1
ATOM 1748 N N . CYS A 1 244 ? -56.003 40.034 7.990 1.000 28.887 342 CYS AAA N 1
ATOM 1749 C CA . CYS A 1 244 ? -57.197 40.111 8.838 1.000 30.674 342 CYS AAA CA 1
ATOM 1750 C C . CYS A 1 244 ? -57.706 38.714 9.178 1.000 31.995 342 CYS AAA C 1
ATOM 1751 O O . CYS A 1 244 ? -58.386 38.607 10.214 1.000 30.549 342 CYS AAA O 1
ATOM 1754 N N . HIS A 1 245 ? -57.395 37.675 8.399 1.000 30.704 343 HIS AAA N 1
ATOM 1755 C CA . HIS A 1 245 ? -57.877 36.286 8.652 1.000 31.212 343 HIS AAA CA 1
ATOM 1756 C C . HIS A 1 245 ? -56.951 35.496 9.569 1.000 34.046 343 HIS AAA C 1
ATOM 1757 O O . HIS A 1 245 ? -57.268 34.331 9.947 1.000 34.941 343 HIS AAA O 1
ATOM 1764 N N . ALA A 1 246 ? -55.786 36.046 9.873 1.000 30.854 344 ALA AAA N 1
ATOM 1765 C CA . ALA A 1 246 ? -54.789 35.350 10.683 1.000 30.111 344 ALA AAA CA 1
ATOM 1766 C C . ALA A 1 246 ? -55.397 35.132 12.057 1.000 30.504 344 ALA AAA C 1
ATOM 1767 O O . ALA A 1 246 ? -56.087 35.990 12.608 1.000 37.642 344 ALA AAA O 1
ATOM 1769 N N . THR A 1 247 ? -55.146 33.967 12.594 1.000 30.707 345 THR AAA N 1
ATOM 1770 C CA . THR A 1 247 ? -55.576 33.568 13.939 1.000 34.122 345 THR AAA CA 1
ATOM 1771 C C . THR A 1 247 ? -54.697 34.323 14.941 1.000 32.675 345 THR AAA C 1
ATOM 1772 O O . THR A 1 247 ? -53.495 34.160 14.913 1.000 33.364 345 THR AAA O 1
ATOM 1776 N N . PRO A 1 248 ? -55.254 35.096 15.874 1.000 32.487 346 PRO AAA N 1
ATOM 1777 C CA . PRO A 1 248 ? -54.418 35.792 16.853 1.000 33.184 346 PRO AAA CA 1
ATOM 1778 C C . PRO A 1 248 ? -53.699 34.817 17.796 1.000 35.409 346 PRO AAA C 1
ATOM 1779 O O . PRO A 1 248 ? -54.157 33.765 18.116 1.000 34.474 346 PRO AAA O 1
ATOM 1783 N N . VAL A 1 249 ? -52.549 35.241 18.277 1.000 29.803 347 VAL AAA N 1
ATOM 1784 C CA . VAL A 1 249 ? -51.633 34.404 19.092 1.000 28.522 347 VAL AAA CA 1
ATOM 1785 C C . VAL A 1 249 ? -51.720 34.883 20.536 1.000 29.374 347 VAL AAA C 1
ATOM 1786 O O . VAL A 1 249 ? -51.482 36.062 20.796 1.000 25.946 347 VAL AAA O 1
ATOM 1790 N N . ARG A 1 250 ? -51.946 34.000 21.483 1.000 26.424 348 ARG AAA N 1
ATOM 1791 C CA . ARG A 1 250 ? -52.014 34.437 22.894 1.000 28.427 348 ARG AAA CA 1
ATOM 1792 C C . ARG A 1 250 ? -50.636 34.681 23.529 1.000 28.876 348 ARG AAA C 1
ATOM 1793 O O . ARG A 1 250 ? -49.614 34.224 23.079 1.000 27.664 348 ARG AAA O 1
ATOM 1801 N N . VAL A 1 251 ? -50.664 35.478 24.580 1.000 33.322 349 VAL AAA N 1
ATOM 1802 C CA . VAL A 1 251 ? -49.441 35.843 25.350 1.000 32.038 349 VAL AAA CA 1
ATOM 1803 C C . VAL A 1 251 ? -49.466 35.068 26.665 1.000 31.616 349 VAL AAA C 1
ATOM 1804 O O . VAL A 1 251 ? -50.516 35.032 27.316 1.000 35.476 349 VAL AAA O 1
ATOM 1808 N N . ILE A 1 252 ? -48.413 34.319 26.913 1.000 26.217 350 ILE AAA N 1
ATOM 1809 C CA . ILE A 1 252 ? -48.136 33.617 28.177 1.000 26.842 350 ILE AAA CA 1
ATOM 1810 C C . ILE A 1 252 ? -47.443 34.611 29.102 1.000 30.830 350 ILE AAA C 1
ATOM 1811 O O . ILE A 1 252 ? -46.369 35.144 28.721 1.000 26.954 350 ILE AAA O 1
ATOM 1816 N N . GLN A 1 253 ? -47.948 34.782 30.306 1.000 30.885 351 GLN AAA N 1
ATOM 1817 C CA . GLN A 1 253 ? -47.368 35.784 31.218 1.000 31.141 351 GLN AAA CA 1
ATOM 1818 C C . GLN A 1 253 ? -47.135 35.222 32.610 1.000 33.926 351 GLN AAA C 1
ATOM 1819 O O . GLN A 1 253 ? -47.676 34.201 33.011 1.000 27.979 351 GLN AAA O 1
ATOM 1825 N N . ASP A 1 254 ? -46.123 35.790 33.227 1.000 28.893 352 ASP AAA N 1
ATOM 1826 C CA . ASP A 1 254 ? -45.775 35.525 34.631 1.000 30.982 352 ASP AAA CA 1
ATOM 1827 C C . ASP A 1 254 ? -47.056 35.614 35.456 1.000 26.735 352 ASP AAA C 1
ATOM 1828 O O . ASP A 1 254 ? -47.822 36.582 35.355 1.000 29.617 352 ASP AAA O 1
ATOM 1833 N N . PRO A 1 255 ? -47.285 34.658 36.376 1.000 30.905 353 PRO AAA N 1
ATOM 1834 C CA . PRO A 1 255 ? -48.497 34.664 37.204 1.000 36.709 353 PRO AAA CA 1
ATOM 1835 C C . PRO A 1 255 ? -48.559 35.861 38.161 1.000 38.267 353 PRO AAA C 1
ATOM 1836 O O . PRO A 1 255 ? -49.638 36.199 38.532 1.000 37.144 353 PRO AAA O 1
ATOM 1840 N N . GLY A 1 256 ? -47.422 36.526 38.432 1.000 34.870 354 GLY AAA N 1
ATOM 1841 C CA . GLY A 1 256 ? -47.393 37.736 39.270 1.000 35.257 354 GLY AAA CA 1
ATOM 1842 C C . GLY A 1 256 ? -48.025 38.929 38.586 1.000 44.113 354 GLY AAA C 1
ATOM 1843 O O . GLY A 1 256 ? -48.369 39.878 39.296 1.000 38.148 354 GLY AAA O 1
ATOM 1844 N N . MET A 1 257 ? -48.175 38.935 37.247 1.000 37.998 355 MET AAA N 1
ATOM 1845 C CA . MET A 1 257 ? -48.770 40.104 36.554 1.000 37.660 355 MET AAA CA 1
ATOM 1846 C C . MET A 1 257 ? -50.288 40.022 36.737 1.000 39.845 355 MET AAA C 1
ATOM 1847 O O . MET A 1 257 ? -50.893 38.995 36.366 1.000 45.943 355 MET AAA O 1
ATOM 1852 N N . SER A 1 258 ? -50.911 41.057 37.284 1.000 40.685 356 SER AAA N 1
ATOM 1853 C CA . SER A 1 258 ? -52.333 41.001 37.701 1.000 44.235 356 SER AAA CA 1
ATOM 1854 C C . SER A 1 258 ? -53.241 41.494 36.583 1.000 42.903 356 SER AAA C 1
ATOM 1855 O O . SER A 1 258 ? -54.460 41.575 36.814 1.000 42.255 356 SER AAA O 1
ATOM 1858 N N . GLN A 1 259 ? -52.686 41.908 35.434 1.000 38.037 357 GLN AAA N 1
ATOM 1859 C CA . GLN A 1 259 ? -53.566 42.227 34.291 1.000 37.170 357 GLN AAA CA 1
ATOM 1860 C C . GLN A 1 259 ? -52.846 41.835 33.021 1.000 36.388 357 GLN AAA C 1
ATOM 1861 O O . GLN A 1 259 ? -51.640 41.589 33.029 1.000 31.525 357 GLN AAA O 1
ATOM 1867 N N . PRO A 1 260 ? -53.589 41.658 31.912 1.000 39.557 358 PRO AAA N 1
ATOM 1868 C CA . PRO A 1 260 ? -52.947 41.345 30.647 1.000 34.717 358 PRO AAA CA 1
ATOM 1869 C C . PRO A 1 260 ? -51.904 42.418 30.283 1.000 31.151 358 PRO AAA C 1
ATOM 1870 O O . PRO A 1 260 ? -52.100 43.609 30.534 1.000 30.724 358 PRO AAA O 1
ATOM 1874 N N . LEU A 1 261 ? -50.804 41.949 29.718 1.000 31.732 359 LEU AAA N 1
ATOM 1875 C CA . LEU A 1 261 ? -49.696 42.804 29.200 1.000 33.901 359 LEU AAA CA 1
ATOM 1876 C C . LEU A 1 261 ? -50.251 44.008 28.434 1.000 29.600 359 LEU AAA C 1
ATOM 1877 O O . LEU A 1 261 ? -51.095 43.839 27.537 1.000 31.955 359 LEU AAA O 1
ATOM 1882 N N . CYS A 1 262 ? -49.712 45.187 28.643 1.000 28.854 360 CYS AAA N 1
ATOM 1883 C CA . CYS A 1 262 ? -50.032 46.353 27.798 1.000 31.783 360 CYS AAA CA 1
ATOM 1884 C C . CYS A 1 262 ? -49.432 46.176 26.387 1.000 33.164 360 CYS AAA C 1
ATOM 1885 O O . CYS A 1 262 ? -48.211 46.152 26.285 1.000 32.415 360 CYS AAA O 1
ATOM 1888 N N . LEU A 1 263 ? -50.248 46.025 25.340 1.000 29.686 361 LEU AAA N 1
ATOM 1889 C CA . LEU A 1 263 ? -49.723 45.748 23.956 1.000 29.890 361 LEU AAA CA 1
ATOM 1890 C C . LEU A 1 263 ? -49.974 46.943 23.062 1.000 30.456 361 LEU AAA C 1
ATOM 1891 O O . LEU A 1 263 ? -49.688 46.898 21.873 1.000 30.759 361 LEU AAA O 1
ATOM 1896 N N . VAL A 1 264 ? -50.492 48.013 23.635 1.000 33.713 362 VAL AAA N 1
ATOM 1897 C CA . VAL A 1 264 ? -50.923 49.192 22.855 1.000 34.647 362 VAL AAA CA 1
ATOM 1898 C C . VAL A 1 264 ? -49.732 49.731 22.083 1.000 34.272 362 VAL AAA C 1
ATOM 1899 O O . VAL A 1 264 ? -49.930 50.187 20.953 1.000 36.762 362 VAL AAA O 1
ATOM 1903 N N . GLY A 1 265 ? -48.498 49.608 22.581 1.000 29.698 363 GLY AAA N 1
ATOM 1904 C CA . GLY A 1 265 ? -47.318 50.104 21.857 1.000 30.464 363 GLY AAA CA 1
ATOM 1905 C C . GLY A 1 265 ? -46.644 49.067 20.972 1.000 30.186 363 GLY AAA C 1
ATOM 1906 O O . GLY A 1 265 ? -45.586 49.343 20.427 1.000 30.710 363 GLY AAA O 1
ATOM 1907 N N . SER A 1 266 ? -47.171 47.856 20.902 1.000 26.989 364 SER AAA N 1
ATOM 1908 C CA . SER A 1 266 ? -46.529 46.761 20.173 1.000 28.230 364 SER AAA CA 1
ATOM 1909 C C . SER A 1 266 ? -46.871 46.929 18.691 1.000 26.494 364 SER AAA C 1
ATOM 1910 O O . SER A 1 266 ? -48.090 46.975 18.385 1.000 28.075 364 SER AAA O 1
ATOM 1913 N N . THR A 1 267 ? -45.904 46.697 17.825 1.000 23.724 365 THR AAA N 1
ATOM 1914 C CA . THR A 1 267 ? -46.170 46.676 16.364 1.000 26.541 365 THR AAA CA 1
ATOM 1915 C C . THR A 1 267 ? -47.066 45.479 15.998 1.000 26.353 365 THR AAA C 1
ATOM 1916 O O . THR A 1 267 ? -47.662 45.474 14.925 1.000 28.294 365 THR AAA O 1
ATOM 1920 N N . LEU A 1 268 ? -47.128 44.461 16.856 1.000 25.035 366 LEU AAA N 1
ATOM 1921 C CA . LEU A 1 268 ? -47.767 43.164 16.523 1.000 24.740 366 LEU AAA CA 1
ATOM 1922 C C . LEU A 1 268 ? -49.117 42.999 17.206 1.000 25.555 366 LEU AAA C 1
ATOM 1923 O O . LEU A 1 268 ? -49.672 41.909 17.068 1.000 25.538 366 LEU AAA O 1
ATOM 1928 N N . ARG A 1 269 ? -49.619 44.011 17.861 1.000 23.402 367 ARG AAA N 1
ATOM 1929 C CA . ARG A 1 269 ? -50.925 43.939 18.568 1.000 25.232 367 ARG AAA CA 1
ATOM 1930 C C . ARG A 1 269 ? -52.009 43.447 17.569 1.000 24.518 367 ARG AAA C 1
ATOM 1931 O O . ARG A 1 269 ? -52.129 43.948 16.467 1.000 23.557 367 ARG AAA O 1
ATOM 1939 N N . ALA A 1 270 ? -52.776 42.435 17.955 1.000 26.365 368 ALA AAA N 1
ATOM 1940 C CA . ALA A 1 270 ? -53.803 41.825 17.091 1.000 25.458 368 ALA AAA CA 1
ATOM 1941 C C . ALA A 1 270 ? -54.968 42.794 17.010 1.000 27.808 368 ALA AAA C 1
ATOM 1942 O O . ALA A 1 270 ? -55.269 43.480 17.982 1.000 28.706 368 ALA AAA O 1
ATOM 1944 N N . PRO A 1 271 ? -55.631 42.915 15.855 1.000 28.985 369 PRO AAA N 1
ATOM 1945 C CA . PRO A 1 271 ? -56.813 43.770 15.779 1.000 30.701 369 PRO AAA CA 1
ATOM 1946 C C . PRO A 1 271 ? -57.937 43.232 16.659 1.000 30.162 369 PRO AAA C 1
ATOM 1947 O O . PRO A 1 271 ? -58.091 42.030 16.767 1.000 28.684 369 PRO AAA O 1
ATOM 1951 N N . HIS A 1 272 ? -58.710 44.142 17.229 1.000 28.650 370 HIS AAA N 1
ATOM 1952 C CA . HIS A 1 272 ? -59.996 43.826 17.876 1.000 28.795 370 HIS AAA CA 1
ATOM 1953 C C . HIS A 1 272 ? -60.795 42.973 16.894 1.000 29.774 370 HIS AAA C 1
ATOM 1954 O O . HIS A 1 272 ? -60.854 43.326 15.705 1.000 29.962 370 HIS AAA O 1
ATOM 1961 N N . GLY A 1 273 ? -61.418 41.888 17.361 1.000 31.420 371 GLY AAA N 1
ATOM 1962 C CA . GLY A 1 273 ? -62.204 41.004 16.489 1.000 31.129 371 GLY AAA CA 1
ATOM 1963 C C . GLY A 1 273 ? -63.259 41.707 15.675 1.000 28.799 371 GLY AAA C 1
ATOM 1964 O O . GLY A 1 273 ? -63.451 41.287 14.541 1.000 29.894 371 GLY AAA O 1
ATOM 1965 N N . CYS A 1 274 ? -63.864 42.802 16.161 1.000 28.907 372 CYS AAA N 1
ATOM 1966 C CA . CYS A 1 274 ? -64.866 43.540 15.354 1.000 28.084 372 CYS AAA CA 1
ATOM 1967 C C . CYS A 1 274 ? -64.186 44.161 14.118 1.000 30.975 372 CYS AAA C 1
ATOM 1968 O O . CYS A 1 274 ? -64.711 44.086 13.004 1.000 27.926 372 CYS AAA O 1
ATOM 1971 N N . HIS A 1 275 ? -63.000 44.727 14.293 1.000 29.112 373 HIS AAA N 1
ATOM 1972 C CA . HIS A 1 275 ? -62.233 45.323 13.176 1.000 25.360 373 HIS AAA CA 1
ATOM 1973 C C . HIS A 1 275 ? -61.750 44.228 12.229 1.000 26.060 373 HIS AAA C 1
ATOM 1974 O O . HIS A 1 275 ? -61.824 44.454 11.032 1.000 27.422 373 HIS AAA O 1
ATOM 1981 N N . ALA A 1 276 ? -61.246 43.104 12.723 1.000 26.686 374 ALA AAA N 1
ATOM 1982 C CA . ALA A 1 276 ? -60.755 41.985 11.886 1.000 27.918 374 ALA AAA CA 1
ATOM 1983 C C . ALA A 1 276 ? -61.894 41.560 10.950 1.000 31.051 374 ALA AAA C 1
ATOM 1984 O O . ALA A 1 276 ? -61.681 41.466 9.742 1.000 29.990 374 ALA AAA O 1
ATOM 1986 N N . GLN A 1 277 ? -63.115 41.522 11.485 1.000 32.235 375 GLN AAA N 1
ATOM 1987 C CA . GLN A 1 277 ? -64.302 41.108 10.685 1.000 35.137 375 GLN AAA CA 1
ATOM 1988 C C . GLN A 1 277 ? -64.645 42.222 9.706 1.000 31.361 375 GLN AAA C 1
ATOM 1989 O O . GLN A 1 277 ? -65.005 41.926 8.566 1.000 31.705 375 GLN AAA O 1
ATOM 1995 N N . TYR A 1 278 ? -64.534 43.483 10.123 1.000 27.959 376 TYR AAA N 1
ATOM 1996 C CA . TYR A 1 278 ? -64.764 44.647 9.249 1.000 27.630 376 TYR AAA CA 1
ATOM 1997 C C . TYR A 1 278 ? -63.847 44.556 8.035 1.000 28.831 376 TYR AAA C 1
ATOM 1998 O O . TYR A 1 278 ? -64.257 44.811 6.895 1.000 28.628 376 TYR AAA O 1
ATOM 2007 N N . MET A 1 279 ? -62.567 44.285 8.291 1.000 27.365 377 MET AAA N 1
ATOM 2008 C CA . MET A 1 279 ? -61.546 44.255 7.211 1.000 24.930 377 MET AAA CA 1
ATOM 2009 C C . MET A 1 279 ? -61.870 43.086 6.266 1.000 27.300 377 MET AAA C 1
ATOM 2010 O O . MET A 1 279 ? -61.808 43.305 5.062 1.000 29.615 377 MET AAA O 1
ATOM 2015 N N . ALA A 1 280 ? -62.266 41.945 6.810 1.000 30.601 378 ALA AAA N 1
ATOM 2016 C CA . ALA A 1 280 ? -62.606 40.735 6.019 1.000 33.598 378 ALA AAA CA 1
ATOM 2017 C C . ALA A 1 280 ? -63.805 41.072 5.125 1.000 32.596 378 ALA AAA C 1
ATOM 2018 O O . ALA A 1 280 ? -63.731 40.824 3.910 1.000 30.195 378 ALA AAA O 1
ATOM 2020 N N . ASN A 1 281 ? -64.798 41.779 5.655 1.000 36.049 379 ASN AAA N 1
ATOM 2021 C CA . ASN A 1 281 ? -66.039 42.123 4.895 1.000 39.698 379 ASN AAA CA 1
ATOM 2022 C C . ASN A 1 281 ? -65.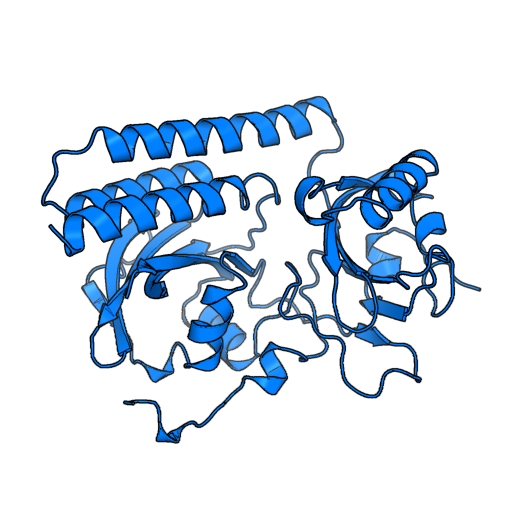706 43.131 3.808 1.000 40.459 379 ASN AAA C 1
ATOM 2023 O O . ASN A 1 281 ? -66.341 43.103 2.755 1.000 37.558 379 ASN AAA O 1
ATOM 2028 N N . MET A 1 282 ? -64.714 43.986 4.022 1.000 34.334 380 MET AAA N 1
ATOM 2029 C CA . MET A 1 282 ? -64.308 45.025 3.051 1.000 35.454 380 MET AAA CA 1
ATOM 2030 C C . MET A 1 282 ? -63.356 44.405 2.003 1.000 37.221 380 MET AAA C 1
ATOM 2031 O O . MET A 1 282 ? -63.173 45.003 0.987 1.000 45.241 380 MET AAA O 1
ATOM 2036 N N . GLY A 1 283 ? -62.745 43.249 2.260 1.000 36.056 381 GLY AAA N 1
ATOM 2037 C CA . GLY A 1 283 ? -61.694 42.636 1.416 1.000 37.393 381 GLY AAA CA 1
ATOM 2038 C C . GLY A 1 283 ? -60.334 43.307 1.600 1.000 38.465 381 GLY AAA C 1
ATOM 2039 O O . GLY A 1 283 ? -59.467 43.166 0.736 1.000 35.229 381 GLY AAA O 1
ATOM 2040 N N . SER A 1 284 ? -60.143 44.073 2.674 1.000 34.412 382 SER AAA N 1
ATOM 2041 C CA . SER A 1 284 ? -58.802 44.636 3.003 1.000 31.090 382 SER AAA CA 1
ATOM 2042 C C . SER A 1 284 ? -58.100 43.542 3.788 1.000 32.369 382 SER AAA C 1
ATOM 2043 O O . SER A 1 284 ? -58.267 43.456 5.010 1.000 32.639 382 SER AAA O 1
ATOM 2046 N N . ILE A 1 285 ? -57.386 42.662 3.107 1.000 27.215 383 ILE AAA N 1
ATOM 2047 C CA . ILE A 1 285 ? -56.696 41.551 3.802 1.000 27.825 383 ILE AAA CA 1
ATOM 2048 C C . ILE A 1 285 ? -55.627 42.164 4.726 1.000 27.813 383 ILE AAA C 1
ATOM 2049 O O . ILE A 1 285 ? -55.372 41.630 5.782 1.000 29.858 383 ILE AAA O 1
ATOM 2054 N N . ALA A 1 286 ? -54.934 43.176 4.252 1.000 29.014 384 ALA AAA N 1
ATOM 2055 C CA . ALA A 1 286 ? -53.839 43.781 5.029 1.000 25.488 384 ALA AAA CA 1
ATOM 2056 C C . ALA A 1 286 ? -54.065 45.261 5.075 1.000 24.782 384 ALA AAA C 1
ATOM 2057 O O . ALA A 1 286 ? -54.586 45.829 4.156 1.000 24.622 384 ALA AAA O 1
ATOM 2059 N N . SER A 1 287 ? -53.589 45.906 6.127 1.000 23.477 385 SER AAA N 1
ATOM 2060 C CA . SER A 1 287 ? -53.702 47.365 6.193 1.000 21.952 385 SER AAA CA 1
ATOM 2061 C C . SER A 1 287 ? -52.463 47.977 6.819 1.000 22.171 385 SER AAA C 1
ATOM 2062 O O . SER A 1 287 ? -51.771 47.354 7.614 1.000 22.503 385 SER AAA O 1
ATOM 2065 N N . LEU A 1 288 ? -52.309 49.222 6.502 1.000 23.432 386 LEU AAA N 1
ATOM 2066 C CA . LEU A 1 288 ? -51.358 50.097 7.176 1.000 24.868 386 LEU AAA CA 1
ATOM 2067 C C . LEU A 1 288 ? -52.075 51.411 7.363 1.000 23.637 386 LEU AAA C 1
ATOM 2068 O O . LEU A 1 288 ? -52.577 51.986 6.374 1.000 27.526 386 LEU AAA O 1
ATOM 2073 N N . VAL A 1 289 ? -52.230 51.812 8.617 1.000 21.222 387 VAL AAA N 1
ATOM 2074 C CA . VAL A 1 289 ? -53.010 53.026 8.931 1.000 23.794 387 VAL AAA CA 1
ATOM 2075 C C . VAL A 1 289 ? -52.097 53.968 9.683 1.000 25.949 387 VAL AAA C 1
ATOM 2076 O O . VAL A 1 289 ? -51.430 53.546 10.627 1.000 24.177 387 VAL AAA O 1
ATOM 2080 N N . MET A 1 290 ? -52.077 55.207 9.235 1.000 26.351 388 MET AAA N 1
ATOM 2081 C CA . MET A 1 290 ? -51.229 56.255 9.837 1.000 27.913 388 MET AAA CA 1
ATOM 2082 C C . MET A 1 290 ? -52.026 57.507 10.167 1.000 26.030 388 MET AAA C 1
ATOM 2083 O O . MET A 1 290 ? -52.805 57.989 9.343 1.000 29.011 388 MET AAA O 1
ATOM 2088 N N . ALA A 1 291 ? -51.734 58.057 11.331 1.000 26.210 389 ALA AAA N 1
ATOM 2089 C CA . ALA A 1 291 ? -52.395 59.236 11.903 1.000 25.845 389 ALA AAA CA 1
ATOM 2090 C C . ALA A 1 291 ? -51.941 60.477 11.158 1.000 34.475 389 ALA AAA C 1
ATOM 2091 O O . ALA A 1 291 ? -50.748 60.572 10.892 1.000 31.969 389 ALA AAA O 1
ATOM 2093 N N . VAL A 1 292 ? -52.891 61.33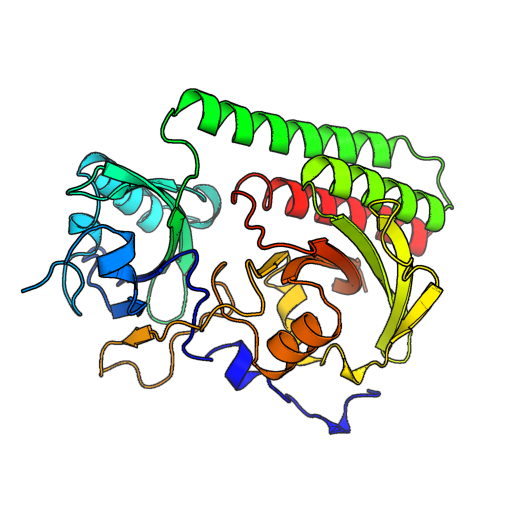8 10.788 1.000 32.516 390 VAL AAA N 1
ATOM 2094 C CA . VAL A 1 292 ? -52.611 62.727 10.315 1.000 34.624 390 VAL AAA CA 1
ATOM 2095 C C . VAL A 1 292 ? -52.937 63.655 11.493 1.000 35.481 390 VAL AAA C 1
ATOM 2096 O O . VAL A 1 292 ? -54.126 63.799 11.859 1.000 33.152 390 VAL AAA O 1
ATOM 2100 N N . ILE A 1 293 ? -51.898 64.155 12.156 1.000 34.182 391 ILE AAA N 1
ATOM 2101 C CA . ILE A 1 293 ? -52.016 64.941 13.410 1.000 40.409 391 ILE AAA CA 1
ATOM 2102 C C . ILE A 1 293 ? -51.750 66.403 13.068 1.000 44.876 391 ILE AAA C 1
ATOM 2103 O O . ILE A 1 293 ? -50.741 66.656 12.375 1.000 41.088 391 ILE AAA O 1
ATOM 2108 N N . ILE A 1 294 ? -52.624 67.303 13.508 1.000 45.091 392 ILE AAA N 1
ATOM 2109 C CA . ILE A 1 294 ? -52.415 68.780 13.397 1.000 48.010 392 ILE AAA CA 1
ATOM 2110 C C . ILE A 1 294 ? -52.564 69.416 14.779 1.000 49.589 392 ILE AAA C 1
ATOM 2111 O O . ILE A 1 294 ? -53.032 68.742 15.707 1.000 45.631 392 ILE AAA O 1
ATOM 2116 N N . SER A 1 295 ? -52.159 70.682 14.918 1.000 61.731 393 SER AAA N 1
ATOM 2117 C CA . SER A 1 295 ? -52.409 71.497 16.139 1.000 65.752 393 SER AAA CA 1
ATOM 2118 C C . SER A 1 295 ? -53.909 71.808 16.254 1.000 65.706 393 SER AAA C 1
ATOM 2119 O O . SER A 1 295 ? -54.540 72.058 15.214 1.000 73.064 393 SER AAA O 1
ATOM 2122 N N . SER A 1 296 ? -54.439 71.782 17.478 1.000 76.700 394 SER AAA N 1
ATOM 2123 C CA . SER A 1 296 ? -55.784 72.283 17.872 1.000 87.625 394 SER AAA CA 1
ATOM 2124 C C . SER A 1 296 ? -55.674 73.737 18.357 1.000 88.051 394 SER AAA C 1
ATOM 2125 O O . SER A 1 296 ? -56.134 74.630 17.619 1.000 78.631 394 SER AAA O 1
ATOM 2128 N N . ALA A 1 311 ? -53.411 70.052 22.481 1.000 84.315 409 ALA AAA N 1
ATOM 2129 C CA . ALA A 1 311 ? -52.408 70.743 21.631 1.000 81.237 409 ALA AAA CA 1
ATOM 2130 C C . ALA A 1 311 ? -52.339 70.090 20.240 1.000 84.502 409 ALA AAA C 1
ATOM 2131 O O . ALA A 1 311 ? -51.804 70.745 19.313 1.000 79.741 409 ALA AAA O 1
ATOM 2133 N N . MET A 1 312 ? -52.854 68.859 20.089 1.000 79.742 410 MET AAA N 1
ATOM 2134 C CA . MET A 1 312 ? -52.854 68.109 18.802 1.000 77.595 410 MET AAA CA 1
ATOM 2135 C C . MET A 1 312 ? -54.248 67.514 18.543 1.000 66.162 410 MET AAA C 1
ATOM 2136 O O . MET A 1 312 ? -54.937 67.190 19.502 1.000 59.640 410 MET AAA O 1
ATOM 2141 N N . LYS A 1 313 ? -54.665 67.466 17.277 1.000 58.326 411 LYS AAA N 1
ATOM 2142 C CA . LYS A 1 313 ? -55.985 66.945 16.839 1.000 55.759 411 LYS AAA CA 1
ATOM 2143 C C . LYS A 1 313 ? -55.725 65.883 15.754 1.000 46.711 411 LYS AAA C 1
ATOM 2144 O O . LYS A 1 313 ? -54.858 66.086 14.873 1.000 42.075 411 LYS AAA O 1
ATOM 2150 N N . LEU A 1 314 ? -56.453 64.778 15.818 1.000 37.052 412 LEU AAA N 1
ATOM 2151 C CA . LEU A 1 314 ? -56.462 63.794 14.717 1.000 37.365 412 LEU AAA CA 1
ATOM 2152 C C . LEU A 1 314 ? -57.383 64.326 13.624 1.000 33.817 412 LEU AAA C 1
ATOM 2153 O O . LEU A 1 314 ? -58.581 64.243 13.749 1.000 37.774 412 LEU AAA O 1
ATOM 2158 N N . TRP A 1 315 ? -56.820 64.797 12.539 1.000 32.911 413 TRP AAA N 1
ATOM 2159 C CA . TRP A 1 315 ? -57.540 65.352 11.373 1.000 33.103 413 TRP AAA CA 1
ATOM 2160 C C . TRP A 1 315 ? -58.080 64.216 10.523 1.000 33.338 413 TRP AAA C 1
ATOM 2161 O O . TRP A 1 315 ? -59.118 64.358 9.829 1.000 34.066 413 TRP AAA O 1
ATOM 2172 N N . GLY A 1 316 ? -57.315 63.149 10.465 1.000 30.852 414 GLY AAA N 1
ATOM 2173 C CA . GLY A 1 316 ? -57.629 62.077 9.534 1.000 30.547 414 GLY AAA CA 1
ATOM 2174 C C . GLY A 1 316 ? -56.610 60.987 9.624 1.000 29.941 414 GLY AAA C 1
ATOM 2175 O O . GLY A 1 316 ? -55.766 61.010 10.529 1.000 30.959 414 GLY AAA O 1
ATOM 2176 N N . LEU A 1 317 ? -56.717 60.077 8.682 1.000 27.869 415 LEU AAA N 1
ATOM 2177 C CA . LEU A 1 317 ? -55.867 58.891 8.590 1.000 28.091 415 LEU AAA CA 1
ATOM 2178 C C . LEU A 1 317 ? -55.411 58.746 7.151 1.000 27.849 415 LEU AAA C 1
ATOM 2179 O O . LEU A 1 317 ? -56.202 58.938 6.229 1.000 29.487 415 LEU AAA O 1
ATOM 2184 N N . VAL A 1 318 ? -54.195 58.273 6.970 1.000 27.133 416 VAL AAA N 1
ATOM 2185 C CA . VAL A 1 318 ? -53.841 57.613 5.701 1.000 26.734 416 VAL AAA CA 1
ATOM 2186 C C . VAL A 1 318 ? -54.070 56.132 5.885 1.000 26.863 416 VAL AAA C 1
ATOM 2187 O O . VAL A 1 318 ? -53.567 55.541 6.858 1.000 28.630 416 VAL AAA O 1
ATOM 2191 N N . VAL A 1 319 ? -54.932 55.581 5.061 1.000 25.362 417 VAL AAA N 1
ATOM 2192 C CA . VAL A 1 319 ? -55.380 54.180 5.190 1.000 26.630 417 VAL AAA CA 1
ATOM 2193 C C . VAL A 1 319 ? -54.893 53.426 3.960 1.000 30.312 417 VAL AAA C 1
ATOM 2194 O O . VAL A 1 319 ? -55.288 53.801 2.845 1.000 32.545 417 VAL AAA O 1
ATOM 2198 N N . CYS A 1 320 ? -54.051 52.425 4.164 1.000 29.982 418 CYS AAA N 1
ATOM 2199 C CA . CYS A 1 320 ? -53.535 51.565 3.091 1.000 27.872 418 CYS AAA CA 1
ATOM 2200 C C . CYS A 1 320 ? -54.170 50.209 3.221 1.000 28.531 418 CYS AAA C 1
ATOM 2201 O O . CYS A 1 320 ? -54.165 49.653 4.305 1.000 26.845 418 CYS AAA O 1
ATOM 2204 N N . HIS A 1 321 ? -54.715 49.693 2.133 1.000 24.375 419 HIS AAA N 1
ATOM 2205 C CA . HIS A 1 321 ? -55.240 48.326 2.063 1.000 24.920 419 HIS AAA CA 1
ATOM 2206 C C . HIS A 1 321 ? -54.499 47.566 0.993 1.000 27.628 419 HIS AAA C 1
ATOM 2207 O O . HIS A 1 321 ? -54.063 48.191 0.002 1.000 30.993 419 HIS AAA O 1
ATOM 2214 N N . HIS A 1 322 ? -54.365 46.295 1.243 1.000 27.915 420 HIS AAA N 1
ATOM 2215 C CA . HIS A 1 322 ? -53.866 45.311 0.274 1.000 29.656 420 HIS AAA CA 1
ATOM 2216 C C . HIS A 1 322 ? -54.928 44.228 0.193 1.000 28.580 420 HIS AAA C 1
ATOM 2217 O O . HIS A 1 322 ? -55.536 43.875 1.230 1.000 28.694 420 HIS AAA O 1
ATOM 2224 N N . THR A 1 323 ? -55.084 43.629 -0.991 1.000 31.177 421 THR AAA N 1
ATOM 2225 C CA . THR A 1 323 ? -56.018 42.504 -1.251 1.000 31.901 421 THR AAA CA 1
ATOM 2226 C C . THR A 1 323 ? -55.327 41.161 -1.048 1.000 38.454 421 THR AAA C 1
ATOM 2227 O O . THR A 1 323 ? -55.976 40.149 -1.231 1.000 43.908 421 THR AAA O 1
ATOM 2231 N N . SER A 1 324 ? -54.083 41.132 -0.582 1.000 34.679 422 SER AAA N 1
ATOM 2232 C CA . SER A 1 324 ? -53.394 39.933 -0.076 1.000 33.600 422 SER AAA CA 1
ATOM 2233 C C . SER A 1 324 ? -52.627 40.317 1.199 1.000 33.186 422 SER AAA C 1
ATOM 2234 O O . SER A 1 324 ? -52.480 41.496 1.488 1.000 30.102 422 SER AAA O 1
ATOM 2237 N N . PRO A 1 325 ? -52.069 39.349 1.942 1.000 34.324 423 PRO AAA N 1
ATOM 2238 C CA . PRO A 1 325 ? -51.286 39.657 3.144 1.000 32.070 423 PRO AAA CA 1
ATOM 2239 C C . PRO A 1 325 ? -50.084 40.519 2.784 1.000 33.900 423 PRO AAA C 1
ATOM 2240 O O . PRO A 1 325 ? -49.566 40.442 1.688 1.000 34.274 423 PRO AAA O 1
ATOM 2244 N N . ARG A 1 326 ? -49.717 41.402 3.689 1.000 28.103 424 ARG AAA N 1
ATOM 2245 C CA . ARG A 1 326 ? -48.622 42.340 3.442 1.000 28.505 424 ARG AAA CA 1
ATOM 2246 C C . ARG A 1 326 ? -48.057 42.730 4.803 1.000 28.461 424 ARG AAA C 1
ATOM 2247 O O . ARG A 1 326 ? -48.835 42.997 5.752 1.000 27.912 424 ARG AAA O 1
ATOM 2255 N N . CYS A 1 327 ? -46.744 42.717 4.923 1.000 30.004 425 CYS AAA N 1
ATOM 2256 C CA . CYS A 1 327 ? -46.115 43.200 6.180 1.000 30.299 425 CYS AAA CA 1
ATOM 2257 C C . CYS A 1 327 ? -44.799 43.876 5.831 1.000 35.238 425 CYS AAA C 1
ATOM 2258 O O . CYS A 1 327 ? -43.793 43.193 5.909 1.000 48.268 425 CYS AAA O 1
ATOM 2261 N N . ILE A 1 328 ? -44.814 45.172 5.572 1.000 28.673 426 ILE AAA N 1
ATOM 2262 C CA . ILE A 1 328 ? -43.574 45.857 5.102 1.000 28.848 426 ILE AAA CA 1
ATOM 2263 C C . ILE A 1 328 ? -42.596 45.975 6.271 1.000 32.388 426 ILE AAA C 1
ATOM 2264 O O . ILE A 1 328 ? -42.979 46.019 7.431 1.000 31.800 426 ILE AAA O 1
ATOM 2269 N N . PRO A 1 329 ? -41.283 46.058 5.991 1.000 33.843 427 PRO AAA N 1
ATOM 2270 C CA . PRO A 1 329 ? -40.285 46.094 7.057 1.000 30.816 427 PRO AAA CA 1
ATOM 2271 C C . PRO A 1 329 ? -40.398 47.379 7.874 1.000 26.239 427 PRO AAA C 1
ATOM 2272 O O . PRO A 1 329 ? -40.827 48.423 7.352 1.000 25.431 427 PRO AAA O 1
ATOM 2276 N N . PHE A 1 330 ? -39.997 47.310 9.144 1.000 26.601 428 PHE AAA N 1
ATOM 2277 C CA . PHE A 1 330 ? -40.085 48.447 10.068 1.000 29.223 428 PHE AAA CA 1
ATOM 2278 C C . PHE A 1 330 ? -39.434 49.705 9.497 1.000 27.779 428 PHE AAA C 1
ATOM 2279 O O . PHE A 1 330 ? -40.004 50.784 9.637 1.000 29.077 428 PHE AAA O 1
ATOM 2287 N N . PRO A 1 331 ? -38.243 49.664 8.846 1.000 30.184 429 PRO AAA N 1
ATOM 2288 C CA . PRO A 1 331 ? -37.661 50.917 8.339 1.000 32.725 429 PRO AAA CA 1
ATOM 2289 C C . PRO A 1 331 ? -38.565 51.701 7.373 1.000 30.414 429 PRO AAA C 1
ATOM 2290 O O . PRO A 1 331 ? -38.629 52.917 7.432 1.000 32.203 429 PRO AAA O 1
ATOM 2294 N N . LEU A 1 332 ? -39.367 50.996 6.587 1.000 30.369 430 LEU AAA N 1
ATOM 2295 C CA . LEU A 1 332 ? -40.324 51.619 5.635 1.000 30.523 430 LEU AAA CA 1
ATOM 2296 C C . LEU A 1 332 ? -41.454 52.255 6.412 1.000 31.569 430 LEU AAA C 1
ATOM 2297 O O . LEU A 1 332 ? -41.854 53.369 6.082 1.000 32.308 430 LEU AAA O 1
ATOM 2302 N N . ARG A 1 333 ? -41.951 51.564 7.459 1.000 28.187 431 ARG AAA N 1
ATOM 2303 C CA A ARG A 1 333 ? -42.996 52.135 8.335 0.500 28.475 431 ARG AAA CA 1
ATOM 2304 C CA B ARG A 1 333 ? -42.998 52.117 8.342 0.500 29.725 431 ARG AAA CA 1
ATOM 2305 C C . ARG A 1 333 ? -42.468 53.368 9.047 1.000 29.199 431 ARG AAA C 1
ATOM 2306 O O . ARG A 1 333 ? -43.232 54.359 9.168 1.000 33.148 431 ARG AAA O 1
ATOM 2321 N N . TYR A 1 334 ? -41.209 53.353 9.474 1.000 32.128 432 TYR AAA N 1
ATOM 2322 C CA . TYR A 1 334 ? -40.656 54.560 10.146 1.000 31.848 432 TYR AAA CA 1
ATOM 2323 C C . TYR A 1 334 ? -40.633 55.724 9.137 1.000 29.236 432 TYR AAA C 1
ATOM 2324 O O . TYR A 1 334 ? -40.939 56.880 9.538 1.000 32.916 432 TYR AAA O 1
ATOM 2333 N N . ALA A 1 335 ? -40.171 55.452 7.916 1.000 35.353 433 ALA AAA N 1
ATOM 2334 C CA . ALA A 1 335 ? -40.079 56.451 6.818 1.000 36.952 433 ALA AAA CA 1
ATOM 2335 C C . ALA A 1 335 ? -41.475 57.017 6.564 1.000 34.923 433 ALA AAA C 1
ATOM 2336 O O . ALA A 1 335 ? -41.601 58.235 6.458 1.000 35.431 433 ALA AAA O 1
ATOM 2338 N N . CYS A 1 336 ? -42.518 56.174 6.558 1.000 35.365 434 CYS AAA N 1
ATOM 2339 C CA . CYS A 1 336 ? -43.928 56.664 6.483 1.000 34.917 434 CYS AAA CA 1
ATOM 2340 C C . CYS A 1 336 ? -44.275 57.575 7.647 1.000 34.273 434 CYS AAA C 1
ATOM 2341 O O . CYS A 1 336 ? -44.955 58.576 7.422 1.000 35.444 434 CYS AAA O 1
ATOM 2344 N N . GLU A 1 337 ? -43.912 57.177 8.861 1.000 34.536 435 GLU AAA N 1
ATOM 2345 C CA . GLU A 1 337 ? -44.215 57.948 10.078 1.000 40.144 435 GLU AAA CA 1
ATOM 2346 C C . GLU A 1 337 ? -43.637 59.362 9.934 1.000 37.695 435 GLU AAA C 1
ATOM 2347 O O . GLU A 1 337 ? -44.342 60.325 10.233 1.000 36.414 435 GLU AAA O 1
ATOM 2353 N N . PHE A 1 338 ? -42.406 59.535 9.451 1.000 38.671 436 PHE AAA N 1
ATOM 2354 C CA . PHE A 1 338 ? -41.881 60.927 9.447 1.000 43.531 436 PHE AAA CA 1
ATOM 2355 C C . PHE A 1 338 ? -42.419 61.685 8.231 1.000 37.040 436 PHE AAA C 1
ATOM 2356 O O . PHE A 1 338 ? -42.685 62.886 8.422 1.000 38.901 436 PHE AAA O 1
ATOM 2364 N N . LEU A 1 339 ? -42.740 61.015 7.130 1.000 35.867 437 LEU AAA N 1
ATOM 2365 C CA . LEU A 1 339 ? -43.522 61.617 6.027 1.000 37.736 437 LEU AAA CA 1
ATOM 2366 C C . LEU A 1 339 ? -44.844 62.119 6.599 1.000 39.413 437 LEU AAA C 1
ATOM 2367 O O . LEU A 1 339 ? -45.236 63.280 6.326 1.000 35.611 437 LEU AAA O 1
ATOM 2372 N N . MET A 1 340 ? -45.512 61.299 7.416 1.000 38.240 438 MET AAA N 1
ATOM 2373 C CA . MET A 1 340 ? -46.824 61.696 7.970 1.000 35.008 438 MET AAA CA 1
ATOM 2374 C C . MET A 1 340 ? -46.646 62.886 8.913 1.000 33.668 438 MET AAA C 1
ATOM 2375 O O . MET A 1 340 ? -47.513 63.763 8.873 1.000 37.403 438 MET AAA O 1
ATOM 2380 N N . GLN A 1 341 ? -45.588 62.948 9.722 1.000 40.018 439 GLN AAA N 1
ATOM 2381 C CA . GLN A 1 341 ? -45.283 64.166 10.536 1.000 44.176 439 GLN AAA CA 1
ATOM 2382 C C . GLN A 1 341 ? -45.189 65.375 9.591 1.000 40.382 439 GLN AAA C 1
ATOM 2383 O O . GLN A 1 341 ? -45.823 66.392 9.851 1.000 44.057 439 GLN AAA O 1
ATOM 2389 N N . ALA A 1 342 ? -44.463 65.248 8.486 1.000 42.439 440 ALA AAA N 1
ATOM 2390 C CA . ALA A 1 342 ? -44.268 66.361 7.521 1.000 44.101 440 ALA AAA CA 1
ATOM 2391 C C . ALA A 1 342 ? -45.602 66.748 6.885 1.000 47.385 440 ALA AAA C 1
ATOM 2392 O O . ALA A 1 342 ? -45.905 67.951 6.760 1.000 46.981 440 ALA AAA O 1
ATOM 2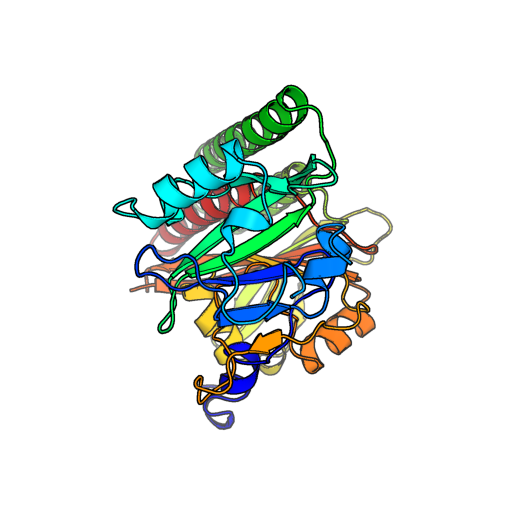394 N N . PHE A 1 343 ? -46.411 65.762 6.504 1.000 47.032 441 PHE AAA N 1
ATOM 2395 C CA . PHE A 1 343 ? -47.779 66.011 5.985 1.000 43.444 441 PHE AAA CA 1
ATOM 2396 C C . PHE A 1 343 ? -48.596 66.790 7.027 1.000 40.258 441 PHE AAA C 1
ATOM 2397 O O . PHE A 1 343 ? -49.241 67.762 6.644 1.000 45.435 441 PHE AAA O 1
ATOM 2405 N N . GLY A 1 344 ? -48.629 66.355 8.289 1.000 40.602 442 GLY AAA N 1
ATOM 2406 C CA . GLY A 1 344 ? -49.402 67.028 9.349 1.000 42.635 442 GLY AAA CA 1
ATOM 2407 C C . GLY A 1 344 ? -49.026 68.506 9.450 1.000 49.909 442 GLY AAA C 1
ATOM 2408 O O . GLY A 1 344 ? -49.935 69.350 9.541 1.000 47.604 442 GLY AAA O 1
ATOM 2409 N N . LEU A 1 345 ? -47.726 68.806 9.412 1.000 49.506 443 LEU AAA N 1
ATOM 2410 C CA . LEU A 1 345 ? -47.185 70.176 9.610 1.000 52.271 443 LEU AAA CA 1
ATOM 2411 C C . LEU A 1 345 ? -47.562 71.025 8.396 1.000 44.201 443 LEU AAA C 1
ATOM 2412 O O . LEU A 1 345 ? -48.155 72.095 8.591 1.000 52.477 443 LEU AAA O 1
ATOM 2417 N N . GLN A 1 346 ? -47.406 70.508 7.183 1.000 50.534 444 GLN AAA N 1
ATOM 2418 C CA . GLN A 1 346 ? -47.801 71.254 5.970 1.000 51.541 444 GLN AAA CA 1
ATOM 2419 C C . GLN A 1 346 ? -49.324 71.452 5.983 1.000 61.250 444 GLN AAA C 1
ATOM 2420 O O . GLN A 1 346 ? -49.803 72.560 5.642 1.000 52.894 444 GLN AAA O 1
ATOM 2426 N N . LEU A 1 347 ? -50.079 70.422 6.359 1.000 53.460 445 LEU AAA N 1
ATOM 2427 C CA . LEU A 1 347 ? -51.560 70.493 6.370 1.000 56.477 445 LEU AAA CA 1
ATOM 2428 C C . LEU A 1 347 ? -51.976 71.553 7.387 1.000 51.365 445 LEU AAA C 1
ATOM 2429 O O . LEU A 1 347 ? -52.843 72.376 7.067 1.000 54.274 445 LEU AAA O 1
ATOM 2434 N N . ASN A 1 348 ? -51.329 71.562 8.544 1.000 49.743 446 ASN AAA N 1
ATOM 2435 C CA . ASN A 1 348 ? -51.640 72.471 9.670 1.000 56.013 446 ASN AAA CA 1
ATOM 2436 C C . ASN A 1 348 ? -51.338 73.929 9.291 1.000 66.662 446 ASN AAA C 1
ATOM 2437 O O . ASN A 1 348 ? -52.068 74.838 9.772 1.000 69.190 446 ASN AAA O 1
ATOM 2442 N N . MET A 1 349 ? -50.299 74.143 8.475 1.000 64.997 447 MET AAA N 1
ATOM 2443 C CA . MET A 1 349 ? -49.937 75.465 7.895 1.000 71.126 447 MET AAA CA 1
ATOM 2444 C C . MET A 1 349 ? -51.069 75.922 6.956 1.000 71.173 447 MET AAA C 1
ATOM 2445 O O . MET A 1 349 ? -51.602 77.006 7.203 1.000 76.756 447 MET AAA O 1
ATOM 2450 N N . GLU A 1 350 ? -51.472 75.106 5.970 1.000 63.701 448 GLU AAA N 1
ATOM 2451 C CA . GLU A 1 350 ? -52.513 75.438 4.952 1.000 70.467 448 GLU AAA CA 1
ATOM 2452 C C . GLU A 1 350 ? -53.916 75.598 5.569 1.000 76.330 448 GLU AAA C 1
ATOM 2453 O O . GLU A 1 350 ? -54.792 76.162 4.866 1.000 74.048 448 GLU AAA O 1
ATOM 2459 N N . LEU A 1 351 ? -54.157 75.082 6.786 1.000 76.648 449 LEU AAA N 1
ATOM 2460 C CA . LEU A 1 351 ? -55.471 75.166 7.495 1.000 78.700 449 LEU AAA CA 1
ATOM 2461 C C . LEU A 1 351 ? -55.535 76.471 8.299 1.000 82.212 449 LEU AAA C 1
ATOM 2462 O O . LEU A 1 351 ? -56.562 77.151 8.201 1.000 79.734 449 LEU AAA O 1
ATOM 2467 N N . GLN A 1 352 ? -54.496 76.791 9.079 1.000 88.260 450 GLN AAA N 1
ATOM 2468 C CA . GLN A 1 352 ? -54.386 78.093 9.793 1.000 90.186 450 GLN AAA CA 1
ATOM 2469 C C . GLN A 1 352 ? -54.307 79.220 8.748 1.000 96.356 450 GLN AAA C 1
ATOM 2470 O O . GLN A 1 352 ? -54.880 80.291 9.013 1.000 107.138 450 GLN AAA O 1
ATOM 2476 N N . LEU A 1 353 ? -53.657 78.974 7.601 1.000 99.315 451 LEU AAA N 1
ATOM 2477 C CA . LEU A 1 353 ? -53.739 79.814 6.371 1.000 94.806 451 LEU AAA CA 1
ATOM 2478 C C . LEU A 1 353 ? -55.016 79.427 5.619 1.000 94.882 451 LEU AAA C 1
ATOM 2479 O O . LEU A 1 353 ? -55.833 80.280 5.304 1.000 103.699 451 LEU AAA O 1
#

Radius of gyration: 20.01 Å; Cα contacts (8 Å, |Δi|>4): 626; chains: 1; bounding box: 50×56×51 Å